Protein AF-A0A0N4UJL5-F1 (afdb_monomer_lite)

Sequence (275 aa):
MSSGQKCCPECGGLFISESSLRSHRRRVHDVVKKTLCCPADGCNEKSTKIANLVDHLKAHHMFIPQYVNDIFNSDGSFQVWKKEMESFSSVKFICGSGLHKTNSSNRTVRLYCRYSGKPRRKRNTQIQPIRMRESVKIGATCPAYINVHYNEDGTVAVTSQVNHFGHEFEPFYFLQPNPIIDKIVEIIETSSFNREITLQKNHMLQVEEANDKNASELCVECGQIFGKKLIAENENQGFEKNKCKKFNFQSHIREAFDYHMKEVQDGLENLANDG

Secondary structure (DSSP, 8-state):
-----EE-TTT--EESSHHHHHHHHHHHS------EE--STT---EESSHHHHHHHHHHHS-----EEEEEESSHHHHHHHHHHHHHHH---EEESS-------SSEEEEEEETT-SPPPPPP--------PPPP---SS--S-EEEEEE-TTS-EEEEEE----S-----GGGGS--HHHHHHHHHHHHSHHHHHHHHHHHHHHHHHHHHTTS--EE-TTT--EE-HHHHHHHTTS---TT------HHHHHHHHHHHHHHHHHHHHHHHHH--

Structure (mmCIF, N/CA/C/O backbone):
data_AF-A0A0N4UJL5-F1
#
_entry.id   AF-A0A0N4UJL5-F1
#
loop_
_atom_site.group_PDB
_atom_site.id
_atom_site.type_symbol
_atom_site.label_atom_id
_atom_site.label_alt_id
_atom_site.label_comp_id
_atom_site.label_asym_id
_atom_site.label_entity_id
_atom_site.label_seq_id
_atom_site.pdbx_PDB_ins_code
_atom_site.Cartn_x
_atom_site.Cartn_y
_atom_site.Cartn_z
_atom_site.occupancy
_atom_site.B_iso_or_equiv
_atom_site.auth_seq_id
_atom_site.auth_comp_id
_atom_site.auth_asym_id
_atom_site.auth_atom_id
_atom_site.pdbx_PDB_model_num
ATOM 1 N N . MET A 1 1 ? 27.052 -17.285 -30.889 1.00 39.53 1 MET A N 1
ATOM 2 C CA . MET A 1 1 ? 26.091 -16.275 -31.382 1.00 39.53 1 MET A CA 1
ATOM 3 C C . MET A 1 1 ? 25.772 -15.334 -30.236 1.00 39.53 1 MET A C 1
ATOM 5 O O . MET A 1 1 ? 25.318 -15.793 -29.198 1.00 39.53 1 MET A O 1
ATOM 9 N N . SER A 1 2 ? 26.137 -14.064 -30.380 1.00 50.88 2 SER A N 1
ATOM 10 C CA . SER A 1 2 ? 26.152 -13.040 -29.331 1.00 50.88 2 SER A CA 1
ATOM 11 C C . SER A 1 2 ? 24.728 -12.705 -28.877 1.00 50.88 2 SER A C 1
ATOM 13 O O . SER A 1 2 ? 23.991 -12.019 -29.580 1.00 50.88 2 SER A O 1
ATOM 15 N N . SER A 1 3 ? 24.321 -13.235 -27.725 1.00 62.62 3 SER A N 1
ATOM 16 C CA . SER A 1 3 ? 23.003 -13.015 -27.124 1.00 62.62 3 SER A CA 1
ATOM 17 C C . SER A 1 3 ? 22.718 -11.516 -26.985 1.00 62.62 3 SER A C 1
ATOM 19 O O . SER A 1 3 ? 23.474 -10.800 -26.331 1.00 62.62 3 SER A O 1
ATOM 21 N N . GLY A 1 4 ? 21.651 -11.052 -27.643 1.00 74.44 4 GLY A N 1
ATOM 22 C CA . GLY A 1 4 ? 21.338 -9.638 -27.864 1.00 74.44 4 GLY A CA 1
ATOM 23 C C . GLY A 1 4 ? 21.375 -8.777 -26.602 1.00 74.44 4 GLY A C 1
ATOM 24 O O . GLY A 1 4 ? 20.428 -8.775 -25.811 1.00 74.44 4 GLY A O 1
ATOM 25 N N . GLN A 1 5 ? 22.460 -8.014 -26.459 1.00 83.56 5 GLN A N 1
ATOM 26 C CA . GLN A 1 5 ? 22.613 -6.989 -25.433 1.00 83.56 5 GLN A CA 1
ATOM 27 C C . GLN A 1 5 ? 21.536 -5.906 -25.590 1.00 83.56 5 GLN A C 1
ATOM 29 O O . GLN A 1 5 ? 21.072 -5.601 -26.691 1.00 83.56 5 GLN A O 1
ATOM 34 N N . LYS A 1 6 ? 21.119 -5.325 -24.467 1.00 90.38 6 LYS A N 1
ATOM 35 C CA . LYS A 1 6 ? 20.164 -4.218 -24.394 1.00 90.38 6 LYS A CA 1
ATOM 36 C C . LYS A 1 6 ? 20.917 -2.935 -24.080 1.00 90.38 6 LYS A C 1
ATOM 38 O O . LYS A 1 6 ? 21.639 -2.880 -23.090 1.00 90.38 6 LYS A O 1
ATOM 43 N N . CYS A 1 7 ? 20.746 -1.928 -24.927 1.00 92.69 7 CYS A N 1
ATOM 44 C CA . CYS A 1 7 ? 21.405 -0.636 -24.796 1.00 92.69 7 CYS A CA 1
ATOM 45 C C . CYS A 1 7 ? 20.521 0.347 -24.019 1.00 92.69 7 CYS A C 1
ATOM 47 O O . CYS A 1 7 ? 19.305 0.396 -24.224 1.00 92.69 7 CYS A O 1
ATOM 49 N N . CYS A 1 8 ? 21.130 1.115 -23.122 1.00 94.44 8 CYS A N 1
ATOM 50 C CA . CYS A 1 8 ? 20.484 2.218 -22.435 1.00 94.44 8 CYS A CA 1
ATOM 51 C C . CYS A 1 8 ? 20.346 3.420 -23.376 1.00 94.44 8 CYS A C 1
ATOM 53 O O . CYS A 1 8 ? 21.370 3.924 -23.833 1.00 94.44 8 CYS A O 1
ATOM 55 N N . PRO A 1 9 ? 19.126 3.908 -23.665 1.00 93.44 9 PRO A N 1
ATOM 56 C CA . PRO A 1 9 ? 18.957 5.047 -24.561 1.00 93.44 9 PRO A CA 1
ATOM 57 C C . PRO A 1 9 ? 19.491 6.360 -23.968 1.00 93.44 9 PRO A C 1
ATOM 59 O O . PRO A 1 9 ? 19.773 7.279 -24.725 1.00 93.44 9 PRO A O 1
ATOM 62 N N . GLU A 1 10 ? 19.645 6.460 -22.643 1.00 93.31 10 GLU A N 1
ATOM 63 C CA . GLU A 1 10 ? 20.108 7.682 -21.977 1.00 93.31 10 GLU A CA 1
ATOM 64 C C . GLU A 1 10 ? 21.643 7.810 -21.899 1.00 93.31 10 GLU A C 1
ATOM 66 O O . GLU A 1 10 ? 22.160 8.922 -21.948 1.00 93.31 10 GLU A O 1
ATOM 71 N N . CYS A 1 11 ? 22.385 6.701 -21.778 1.00 94.75 11 CYS A N 1
ATOM 72 C CA . CYS A 1 11 ? 23.853 6.736 -21.640 1.00 94.75 11 CYS A CA 1
ATOM 73 C C . CYS A 1 11 ? 24.628 5.768 -22.541 1.00 94.75 11 CYS A C 1
ATOM 75 O O . CYS A 1 11 ? 25.853 5.720 -22.474 1.00 94.75 11 CYS A O 1
ATOM 77 N N . GLY A 1 12 ? 23.949 4.946 -23.341 1.00 93.25 12 GLY A N 1
ATOM 78 C CA . GLY A 1 12 ? 24.593 3.944 -24.194 1.00 93.25 12 GLY A CA 1
ATOM 79 C C . GLY A 1 12 ? 25.093 2.689 -23.465 1.00 93.25 12 GLY A C 1
ATOM 80 O O . GLY A 1 12 ? 25.6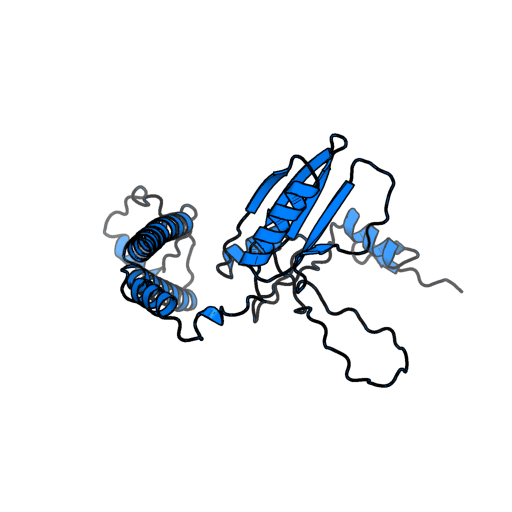44 1.794 -24.103 1.00 93.25 12 GLY A O 1
ATOM 81 N N . GLY A 1 13 ? 24.903 2.579 -22.144 1.00 92.50 13 GLY A N 1
ATOM 82 C CA . GLY A 1 13 ? 25.335 1.414 -21.366 1.00 92.50 13 GLY A CA 1
ATOM 83 C C . GLY A 1 13 ? 24.724 0.098 -21.866 1.00 92.50 13 GLY A C 1
ATOM 84 O O . GLY A 1 13 ? 23.534 0.037 -22.179 1.00 92.50 13 GLY A O 1
ATOM 85 N N . LEU A 1 14 ? 25.526 -0.969 -21.918 1.00 94.88 14 LEU A N 1
ATOM 86 C CA . LEU A 1 14 ? 25.115 -2.280 -22.429 1.00 94.88 14 LEU A CA 1
ATOM 87 C C . LEU A 1 14 ? 24.793 -3.252 -21.291 1.00 94.88 14 LEU A C 1
ATOM 89 O O . LEU A 1 14 ? 25.561 -3.418 -20.346 1.00 94.88 14 LEU A O 1
ATOM 93 N N . PHE A 1 15 ? 23.659 -3.938 -21.410 1.00 95.00 15 PHE A N 1
ATOM 94 C CA . PHE A 1 15 ? 23.147 -4.855 -20.398 1.00 95.00 15 PHE A CA 1
ATOM 95 C C . PHE A 1 15 ? 22.802 -6.213 -21.000 1.00 95.00 15 PHE A C 1
ATOM 97 O O . PHE A 1 15 ? 22.300 -6.314 -22.116 1.00 95.00 15 PHE A O 1
ATOM 104 N N . ILE A 1 16 ? 23.014 -7.271 -20.218 1.00 92.31 16 ILE A N 1
ATOM 105 C CA . ILE A 1 16 ? 22.752 -8.658 -20.637 1.00 92.31 16 ILE A CA 1
ATOM 106 C C . ILE A 1 16 ? 21.242 -8.953 -20.690 1.00 92.31 16 ILE A C 1
ATOM 108 O O . ILE A 1 16 ? 20.798 -9.819 -21.437 1.00 92.31 16 ILE A O 1
ATOM 112 N N . SER A 1 17 ? 20.429 -8.233 -19.908 1.00 93.31 17 SER A N 1
ATOM 113 C CA . SER A 1 17 ? 18.983 -8.452 -19.841 1.00 93.31 17 SER A CA 1
ATOM 114 C C . SER A 1 17 ? 18.191 -7.149 -19.751 1.00 93.31 17 SER A C 1
ATOM 116 O O . SER A 1 17 ? 18.667 -6.139 -19.230 1.00 93.31 17 SER A O 1
ATOM 118 N N . GLU A 1 18 ? 16.930 -7.202 -20.183 1.00 92.50 18 GLU A N 1
ATOM 119 C CA . GLU A 1 18 ? 15.966 -6.104 -20.041 1.00 92.50 18 GLU A CA 1
ATOM 120 C C . GLU A 1 18 ? 15.725 -5.731 -18.567 1.00 92.50 18 GLU A C 1
ATOM 122 O O . GLU A 1 18 ? 15.516 -4.567 -18.229 1.00 92.50 18 GLU A O 1
ATOM 127 N N . SER A 1 19 ? 15.772 -6.715 -17.663 1.00 92.56 19 SER A N 1
ATOM 128 C CA . SER A 1 19 ? 15.640 -6.495 -16.219 1.00 92.56 19 SER A CA 1
ATOM 129 C C . SER A 1 19 ? 16.815 -5.687 -15.668 1.00 92.56 19 SER A C 1
ATOM 131 O O . SER A 1 19 ? 16.605 -4.751 -14.895 1.00 92.56 19 SER A O 1
ATOM 133 N N . SER A 1 20 ? 18.037 -6.010 -16.107 1.00 93.88 20 SER A N 1
ATOM 134 C CA . SER A 1 20 ? 19.259 -5.286 -15.745 1.00 93.88 20 SER A CA 1
ATOM 135 C C . SER A 1 20 ? 19.227 -3.855 -16.283 1.00 93.88 20 SER A C 1
ATOM 137 O O . SER A 1 20 ? 19.435 -2.921 -15.510 1.00 93.88 20 SER A O 1
ATOM 139 N N . LEU A 1 21 ? 18.857 -3.671 -17.557 1.00 94.69 21 LEU A N 1
ATOM 140 C CA . LEU A 1 21 ? 18.685 -2.345 -18.156 1.00 94.69 21 LEU A CA 1
ATOM 141 C C . LEU A 1 21 ? 17.637 -1.516 -17.399 1.00 94.69 21 LEU A C 1
ATOM 143 O O . LEU A 1 21 ? 17.879 -0.368 -17.038 1.00 94.69 21 LEU A O 1
ATOM 147 N N . ARG A 1 22 ? 16.472 -2.098 -17.096 1.00 92.00 22 ARG A N 1
ATOM 148 C CA . ARG A 1 22 ? 15.409 -1.414 -16.345 1.00 92.00 22 ARG A CA 1
ATOM 149 C C . ARG A 1 22 ? 15.865 -0.996 -14.951 1.00 92.00 22 ARG A C 1
ATOM 151 O O . ARG A 1 22 ? 15.505 0.087 -14.497 1.00 92.00 22 ARG A O 1
ATOM 158 N N . SER A 1 23 ? 16.619 -1.851 -14.262 1.00 92.69 23 SER A N 1
ATOM 159 C CA . SER A 1 23 ? 17.181 -1.516 -12.953 1.00 92.69 23 SER A CA 1
ATOM 160 C C . SER A 1 23 ? 18.208 -0.391 -13.059 1.00 92.69 23 SER A C 1
ATOM 162 O O . SER A 1 23 ? 18.202 0.506 -12.222 1.00 92.69 23 SER A O 1
ATOM 164 N N . HIS A 1 24 ? 19.060 -0.415 -14.085 1.00 93.81 24 HIS A N 1
ATOM 165 C CA . HIS A 1 24 ? 20.021 0.649 -14.354 1.00 93.81 24 HIS A CA 1
ATOM 166 C C . HIS A 1 24 ? 19.319 1.987 -14.602 1.00 93.81 24 HIS A C 1
ATOM 168 O O . HIS A 1 24 ? 19.593 2.949 -13.892 1.00 93.81 24 HIS A O 1
ATOM 174 N N . ARG A 1 25 ? 18.345 2.031 -15.517 1.00 94.88 25 ARG A N 1
ATOM 175 C CA . ARG A 1 25 ? 17.607 3.260 -15.849 1.00 94.88 25 ARG A CA 1
ATOM 176 C C . ARG A 1 25 ? 16.906 3.871 -14.639 1.00 94.88 25 ARG A C 1
ATOM 178 O O . ARG A 1 25 ? 16.921 5.082 -14.469 1.00 94.88 25 ARG A O 1
ATOM 185 N N . ARG A 1 26 ? 16.357 3.035 -13.753 1.00 90.69 26 ARG A N 1
ATOM 186 C CA . ARG A 1 26 ? 15.762 3.495 -12.488 1.00 90.69 26 ARG A CA 1
ATOM 187 C C . ARG A 1 26 ? 16.774 4.104 -11.521 1.00 90.69 26 ARG A C 1
ATOM 189 O O . ARG A 1 26 ? 16.409 5.007 -10.792 1.00 90.69 26 ARG A O 1
ATOM 196 N N . ARG A 1 27 ? 17.996 3.570 -11.451 1.00 93.06 27 ARG A N 1
ATOM 197 C CA . ARG A 1 27 ? 19.001 3.984 -10.454 1.00 93.06 27 ARG A CA 1
ATOM 198 C C . ARG A 1 27 ? 19.887 5.130 -10.930 1.00 93.06 27 ARG A C 1
ATOM 200 O O . ARG A 1 27 ? 20.282 5.949 -10.117 1.00 93.06 27 ARG A O 1
ATOM 207 N N . VAL A 1 28 ? 20.228 5.144 -12.217 1.00 94.06 28 VAL A N 1
ATOM 208 C CA . VAL A 1 28 ? 21.198 6.083 -12.802 1.00 94.06 28 VAL A CA 1
ATOM 209 C C . VAL A 1 28 ? 20.506 7.257 -13.489 1.00 94.06 28 VAL A C 1
ATOM 211 O O . VAL A 1 28 ? 21.029 8.362 -13.473 1.00 94.06 28 VAL A O 1
ATOM 214 N N . HIS A 1 29 ? 19.320 7.035 -14.060 1.00 92.50 29 HIS A N 1
ATOM 215 C CA . HIS A 1 29 ? 18.583 8.054 -14.818 1.00 92.50 29 HIS A CA 1
ATOM 216 C C . HIS A 1 29 ? 17.249 8.442 -14.169 1.00 92.50 29 HIS A C 1
ATOM 218 O O . HIS A 1 29 ? 16.465 9.157 -14.781 1.00 92.50 29 HIS A O 1
ATOM 224 N N . ASP A 1 30 ? 16.958 7.917 -12.973 1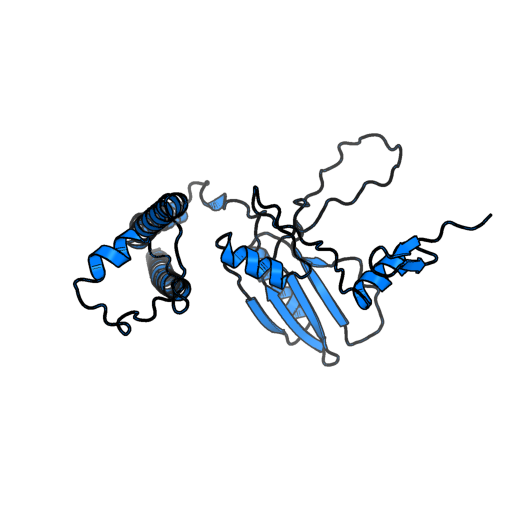.00 86.94 30 ASP A N 1
ATOM 225 C CA . ASP A 1 30 ? 15.684 8.086 -12.256 1.00 86.94 30 ASP A CA 1
ATOM 226 C C . ASP A 1 30 ? 14.431 7.797 -13.117 1.00 86.94 30 ASP A C 1
ATOM 228 O O . ASP A 1 30 ? 13.328 8.299 -12.895 1.00 86.94 30 ASP A O 1
ATOM 232 N N . VAL A 1 31 ? 14.570 6.936 -14.136 1.00 86.38 31 VAL A N 1
ATOM 233 C CA . VAL A 1 31 ? 13.455 6.599 -15.027 1.00 86.38 31 VAL A CA 1
ATOM 234 C C . VAL A 1 31 ? 12.566 5.562 -14.353 1.00 86.38 31 VAL A C 1
ATOM 236 O O . VAL A 1 31 ? 12.753 4.342 -14.468 1.00 86.38 31 VAL A O 1
ATOM 239 N N . VAL A 1 32 ? 11.550 6.048 -13.646 1.00 82.44 32 VAL A N 1
ATOM 240 C CA . VAL A 1 32 ? 10.564 5.214 -12.957 1.00 82.44 32 VAL A CA 1
ATOM 241 C C . VAL A 1 32 ? 9.294 5.078 -13.794 1.00 82.44 32 VAL A C 1
ATOM 243 O O . VAL A 1 32 ? 8.597 6.038 -14.110 1.00 82.44 32 VAL A O 1
ATOM 246 N N . LYS A 1 33 ? 8.933 3.833 -14.121 1.00 82.50 33 LYS A N 1
ATOM 247 C CA . LYS A 1 33 ? 7.665 3.537 -14.796 1.00 82.50 33 LYS A CA 1
ATOM 248 C C . LYS A 1 33 ? 6.491 3.890 -13.876 1.00 82.50 33 LYS A C 1
ATOM 250 O O . LYS A 1 33 ? 6.305 3.231 -12.856 1.00 82.50 33 LYS A O 1
ATOM 255 N N . LYS A 1 34 ? 5.663 4.852 -14.285 1.00 87.00 34 LYS A N 1
ATOM 256 C CA . LYS A 1 34 ? 4.352 5.129 -13.682 1.00 87.00 34 LYS A CA 1
ATOM 257 C C . LYS A 1 34 ? 3.419 3.933 -13.925 1.00 87.00 34 LYS A C 1
ATOM 259 O O . LYS A 1 34 ? 3.060 3.642 -15.068 1.00 87.00 34 LYS A O 1
ATOM 264 N N . THR A 1 35 ? 3.097 3.173 -12.879 1.00 87.31 35 THR A N 1
ATOM 265 C CA . THR A 1 35 ? 2.285 1.941 -12.988 1.00 87.31 35 THR A CA 1
ATOM 266 C C . THR A 1 35 ? 0.876 2.082 -12.441 1.00 87.31 35 THR A C 1
ATOM 268 O O . THR A 1 35 ? 0.028 1.255 -12.772 1.00 87.31 35 THR A O 1
ATOM 271 N N . LEU A 1 36 ? 0.637 3.085 -11.601 1.00 93.12 36 LEU A N 1
ATOM 272 C CA . LEU A 1 36 ? -0.657 3.319 -10.977 1.00 93.12 36 LEU A CA 1
ATOM 273 C C . LEU A 1 36 ? -1.465 4.210 -11.913 1.00 93.12 36 LEU A C 1
ATOM 275 O O . LEU A 1 36 ? -0.956 5.246 -12.325 1.00 93.12 36 LEU A O 1
ATOM 279 N N . CYS A 1 37 ? -2.655 3.771 -12.306 1.00 94.00 37 CYS A N 1
ATOM 280 C CA . CYS A 1 37 ? -3.502 4.494 -13.259 1.00 94.00 37 CYS A CA 1
ATOM 281 C C . CYS A 1 37 ? -4.674 5.112 -12.499 1.00 94.00 37 CYS A C 1
ATOM 283 O O . CYS A 1 37 ? -5.255 4.416 -11.659 1.00 94.00 37 CYS A O 1
ATOM 285 N N . CYS A 1 38 ? -5.006 6.368 -12.803 1.00 94.62 38 CYS A N 1
ATOM 286 C CA . CYS A 1 38 ? -6.211 7.002 -12.282 1.00 94.62 38 CYS A CA 1
ATOM 287 C C . CYS A 1 38 ? -7.450 6.174 -12.666 1.00 94.62 38 CYS A C 1
ATOM 289 O O . CYS A 1 38 ? -7.518 5.694 -13.799 1.00 94.62 38 CYS A O 1
ATOM 291 N N . PRO A 1 39 ? -8.380 5.919 -11.730 1.00 92.69 39 PRO A N 1
ATOM 292 C CA . PRO A 1 39 ? -9.603 5.190 -12.024 1.00 92.69 39 PRO A CA 1
ATOM 293 C C . PRO A 1 39 ? -10.779 6.118 -12.387 1.00 92.69 39 PRO A C 1
ATOM 295 O O . PRO A 1 39 ? -11.870 5.604 -12.599 1.00 92.69 39 PRO A O 1
ATOM 298 N N . ALA A 1 40 ? -10.584 7.445 -12.445 1.00 89.31 40 ALA A N 1
ATOM 299 C CA . ALA A 1 40 ? -11.595 8.368 -12.965 1.00 89.31 40 ALA A CA 1
ATOM 300 C C . ALA A 1 40 ? -11.813 8.140 -14.464 1.00 89.31 40 ALA A C 1
ATOM 302 O O . ALA A 1 40 ? -10.847 7.958 -15.214 1.00 89.31 40 ALA A O 1
ATOM 303 N N . ASP A 1 41 ? -13.070 8.194 -14.897 1.00 85.69 41 ASP A N 1
ATOM 304 C CA . ASP A 1 41 ? -13.407 8.078 -16.310 1.00 85.69 41 ASP A CA 1
ATOM 305 C C . ASP A 1 41 ? -12.786 9.226 -17.124 1.00 85.69 41 ASP A C 1
ATOM 307 O O . ASP A 1 41 ? -12.664 10.356 -16.651 1.00 85.69 41 ASP A O 1
ATOM 311 N N . GLY A 1 42 ? -12.294 8.913 -18.322 1.00 88.56 42 GLY A N 1
ATOM 312 C CA . GLY A 1 42 ? -11.561 9.856 -19.177 1.00 88.56 42 GLY A CA 1
ATOM 313 C C . GLY A 1 42 ? -10.163 10.277 -18.686 1.00 88.56 42 GLY A C 1
ATOM 314 O O . GLY A 1 42 ? -9.410 10.883 -19.452 1.00 88.56 42 GLY A O 1
ATOM 315 N N . CYS A 1 43 ? -9.753 9.932 -17.460 1.00 89.88 43 CYS A N 1
ATOM 316 C CA . CYS A 1 43 ? -8.457 10.345 -16.925 1.00 89.88 43 CYS A CA 1
ATOM 317 C C . CYS A 1 43 ? -7.328 9.377 -17.311 1.00 89.88 43 CYS A C 1
ATOM 319 O O . CYS A 1 43 ? -7.304 8.206 -16.931 1.00 89.88 43 CYS A O 1
ATOM 321 N N . ASN A 1 44 ? -6.325 9.890 -18.026 1.00 92.00 44 ASN A N 1
ATOM 322 C CA . ASN A 1 44 ? -5.167 9.109 -18.474 1.00 92.00 44 ASN A CA 1
ATOM 323 C C . ASN A 1 44 ? -3.936 9.245 -17.565 1.00 92.00 44 ASN A C 1
ATOM 325 O O . ASN A 1 44 ? -2.864 8.716 -17.895 1.00 92.00 44 ASN A O 1
ATOM 329 N N . GLU A 1 45 ? -4.081 9.927 -16.426 1.00 93.06 45 GLU A N 1
ATOM 330 C CA . GLU A 1 45 ? -2.971 10.190 -15.522 1.00 93.06 45 GLU A CA 1
ATOM 331 C C . GLU A 1 45 ? -2.432 8.932 -14.851 1.00 93.06 45 GLU A C 1
ATOM 333 O O . GLU A 1 45 ? -3.144 7.978 -14.502 1.00 93.06 45 GLU A O 1
ATOM 338 N N . LYS A 1 46 ? -1.106 8.931 -14.687 1.00 94.06 46 LYS A N 1
ATOM 339 C CA . LYS A 1 46 ? -0.379 7.812 -14.093 1.00 94.06 46 LYS A CA 1
ATOM 340 C C . LYS A 1 46 ? 0.630 8.297 -13.073 1.00 94.06 46 LYS A C 1
ATOM 342 O O . LYS A 1 46 ? 1.384 9.244 -13.307 1.00 94.06 46 LYS A O 1
ATOM 347 N N . SER A 1 47 ? 0.747 7.526 -12.001 1.00 93.25 47 SER A N 1
ATOM 348 C CA . SER A 1 47 ? 1.632 7.828 -10.881 1.00 93.25 47 SER A CA 1
ATOM 349 C C . SER A 1 47 ? 2.592 6.678 -10.588 1.00 93.25 47 SER A C 1
ATOM 351 O O . SER A 1 47 ? 2.349 5.503 -10.894 1.00 93.25 47 SER A O 1
ATOM 353 N N . THR A 1 48 ? 3.739 7.029 -10.012 1.00 91.56 48 THR A N 1
ATOM 354 C CA . THR A 1 48 ? 4.760 6.074 -9.556 1.00 91.56 48 THR A CA 1
ATOM 355 C C . THR A 1 48 ? 4.442 5.535 -8.162 1.00 91.56 48 THR A C 1
ATOM 357 O O . THR A 1 48 ? 4.681 4.360 -7.891 1.00 91.56 48 THR A O 1
ATOM 360 N N . LYS A 1 49 ? 3.875 6.377 -7.292 1.00 92.19 49 LYS A N 1
ATOM 361 C CA . LYS A 1 49 ? 3.528 6.080 -5.896 1.00 92.19 49 LYS A CA 1
ATOM 362 C C . LYS A 1 49 ? 2.046 6.348 -5.641 1.00 92.19 49 LYS A C 1
ATOM 364 O O . LYS A 1 49 ? 1.447 7.188 -6.309 1.00 92.19 49 LYS A O 1
ATOM 369 N N . ILE A 1 50 ? 1.475 5.641 -4.660 1.00 93.69 50 ILE A N 1
ATOM 370 C CA . ILE A 1 50 ? 0.061 5.805 -4.282 1.00 93.69 50 ILE A CA 1
ATOM 371 C C . ILE A 1 50 ? -0.214 7.218 -3.754 1.00 93.69 50 ILE A C 1
ATOM 373 O O . ILE A 1 50 ? -1.258 7.767 -4.060 1.00 93.69 50 ILE A O 1
ATOM 377 N N . ALA A 1 51 ? 0.744 7.822 -3.037 1.00 94.25 51 ALA A N 1
ATOM 378 C CA . ALA A 1 51 ? 0.627 9.180 -2.506 1.00 94.25 51 ALA A CA 1
ATOM 379 C C . ALA A 1 51 ? 0.384 10.189 -3.636 1.00 94.25 51 ALA A C 1
ATOM 381 O O . ALA A 1 51 ? -0.636 10.861 -3.643 1.00 94.25 51 ALA A O 1
ATOM 382 N N . ASN A 1 52 ? 1.223 10.156 -4.676 1.00 95.38 52 ASN A N 1
ATOM 383 C CA . ASN A 1 52 ? 1.064 11.009 -5.853 1.00 95.38 52 ASN A CA 1
ATOM 384 C C . ASN A 1 52 ? -0.263 10.764 -6.594 1.00 95.38 52 ASN A C 1
ATOM 386 O O . ASN A 1 52 ? -0.786 11.674 -7.223 1.00 95.38 52 ASN A O 1
ATOM 390 N N . LEU A 1 53 ? -0.789 9.530 -6.584 1.00 96.12 53 LEU A N 1
ATOM 391 C CA . LEU A 1 53 ? -2.119 9.260 -7.140 1.00 96.12 53 LEU A CA 1
ATOM 392 C C . LEU A 1 53 ? -3.208 9.912 -6.281 1.00 96.12 53 LE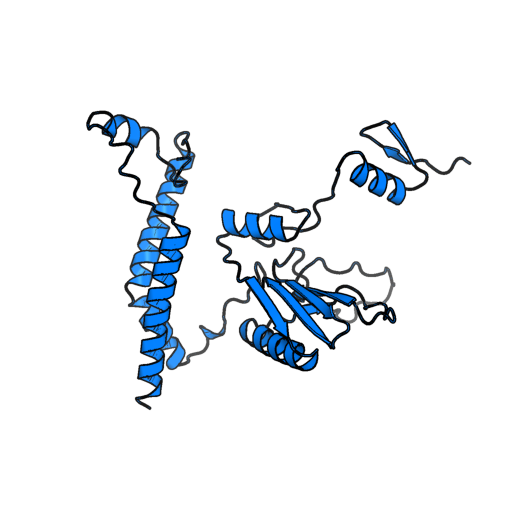U A C 1
ATOM 394 O O . LEU A 1 53 ? -4.095 10.554 -6.822 1.00 96.12 53 LEU A O 1
ATOM 398 N N . VAL A 1 54 ? -3.129 9.771 -4.959 1.00 94.94 54 VAL A N 1
ATOM 399 C CA . VAL A 1 54 ? -4.074 10.379 -4.017 1.00 94.94 54 VAL A CA 1
ATOM 400 C C . VAL A 1 54 ? -4.053 11.908 -4.112 1.00 94.94 54 VAL A C 1
ATOM 402 O O . VAL A 1 54 ? -5.114 12.519 -4.096 1.00 94.94 54 VAL A O 1
ATOM 405 N N . ASP A 1 55 ? -2.887 12.531 -4.278 1.00 94.56 55 ASP A N 1
ATOM 406 C CA . ASP A 1 55 ? -2.783 13.984 -4.465 1.00 94.56 55 ASP A CA 1
ATOM 407 C C . ASP A 1 55 ? -3.397 14.443 -5.796 1.00 94.56 55 ASP A C 1
ATOM 409 O O . ASP A 1 55 ? -4.138 15.422 -5.824 1.00 94.56 55 ASP A O 1
ATOM 413 N N . HIS A 1 56 ? -3.179 13.693 -6.882 1.00 93.94 56 HIS A N 1
ATOM 414 C CA . HIS A 1 56 ? -3.860 13.935 -8.157 1.00 93.94 56 HIS A CA 1
ATOM 415 C C . HIS A 1 56 ? -5.388 13.820 -8.021 1.00 93.94 56 HIS A C 1
ATOM 417 O O . HIS A 1 56 ? -6.117 14.687 -8.497 1.00 93.94 56 HIS A O 1
ATOM 423 N N . LEU A 1 57 ? -5.876 12.782 -7.336 1.00 88.31 57 LEU A N 1
ATOM 424 C CA . LEU A 1 57 ? -7.306 12.578 -7.106 1.00 88.31 57 LEU A CA 1
ATOM 425 C C . LEU A 1 57 ? -7.927 13.718 -6.281 1.00 88.31 57 LEU A C 1
ATOM 427 O O . LEU A 1 57 ? -9.027 14.165 -6.598 1.00 88.31 57 LEU A O 1
ATOM 431 N N . LYS A 1 58 ? -7.219 14.221 -5.260 1.00 86.88 58 LYS A N 1
ATOM 432 C CA . LYS A 1 58 ? -7.649 15.399 -4.488 1.00 86.88 58 LYS A CA 1
ATOM 433 C C . LYS A 1 58 ? -7.779 16.639 -5.368 1.00 86.88 58 LYS A C 1
ATOM 435 O O . LYS A 1 58 ? -8.755 17.367 -5.247 1.00 86.88 58 LYS A O 1
ATOM 440 N N . ALA A 1 59 ? -6.786 16.877 -6.225 1.00 83.50 59 ALA A N 1
ATOM 441 C CA . ALA A 1 59 ? -6.703 18.090 -7.032 1.00 83.50 59 ALA A CA 1
ATOM 442 C C . ALA A 1 59 ? -7.685 18.109 -8.214 1.00 83.50 59 ALA A C 1
ATOM 444 O O . ALA A 1 59 ? -8.180 19.174 -8.562 1.00 83.50 59 ALA A O 1
ATOM 445 N N . HIS A 1 60 ? -7.963 16.954 -8.830 1.00 82.31 60 HIS A N 1
ATOM 446 C CA . HIS A 1 60 ? -8.696 16.892 -10.104 1.00 82.31 60 HIS A CA 1
ATOM 447 C C . HIS A 1 60 ? -10.000 16.095 -10.067 1.00 82.31 60 HIS A C 1
ATOM 449 O O . HIS A 1 60 ? -10.794 16.189 -10.997 1.00 82.31 60 HIS A O 1
ATOM 455 N N . HIS A 1 61 ? -10.229 15.288 -9.030 1.00 83.19 61 HIS A N 1
ATOM 456 C CA . HIS A 1 61 ? -11.357 14.353 -8.986 1.00 83.19 61 HIS A CA 1
ATOM 457 C C . HIS A 1 61 ? -12.160 14.446 -7.686 1.00 83.19 61 HIS A C 1
ATOM 459 O O . HIS A 1 61 ? -12.877 13.509 -7.346 1.00 83.19 61 HIS A O 1
ATOM 465 N N . MET A 1 62 ? -12.024 15.566 -6.959 1.00 82.12 62 MET A N 1
ATOM 466 C CA . MET A 1 62 ? -12.738 15.856 -5.704 1.00 82.12 62 MET A CA 1
ATOM 467 C C . MET A 1 62 ? -12.650 14.717 -4.676 1.00 82.12 62 MET A C 1
ATOM 469 O O . MET A 1 62 ? -13.535 14.527 -3.847 1.00 82.12 62 MET A O 1
ATOM 473 N N . PHE A 1 63 ? -11.576 13.930 -4.731 1.00 82.81 63 PHE A N 1
ATOM 474 C CA . PHE A 1 63 ? -11.416 12.789 -3.851 1.00 82.81 63 PHE A CA 1
ATOM 475 C C . PHE A 1 63 ? -11.021 13.252 -2.454 1.00 82.81 63 PHE A C 1
ATOM 477 O O . PHE A 1 63 ? -9.996 13.914 -2.274 1.00 82.81 63 PHE A O 1
ATOM 484 N N . ILE A 1 64 ? -11.794 12.840 -1.453 1.00 83.38 64 ILE A N 1
ATOM 485 C CA . ILE A 1 64 ? -11.520 13.144 -0.051 1.00 83.38 64 ILE A CA 1
ATOM 486 C C . ILE A 1 64 ? -10.833 11.925 0.574 1.00 83.38 64 ILE A C 1
ATOM 488 O O . ILE A 1 64 ? -11.483 10.903 0.807 1.00 83.38 64 ILE A O 1
ATOM 492 N N . PRO A 1 65 ? -9.519 11.975 0.856 1.00 86.19 65 PRO A N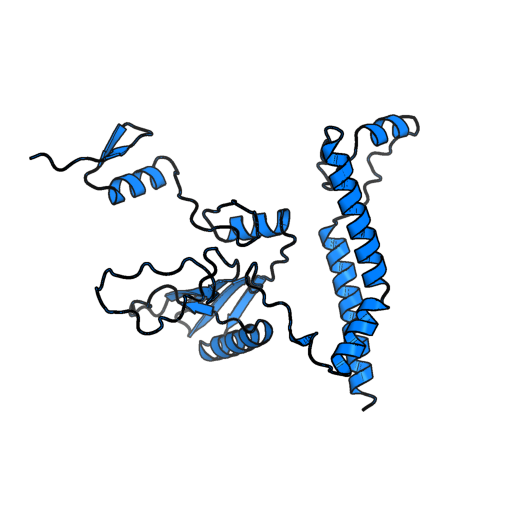 1
ATOM 493 C CA . PRO A 1 65 ? -8.851 10.878 1.536 1.00 86.19 65 PRO A CA 1
ATOM 494 C C . PRO A 1 65 ? -9.266 10.832 3.011 1.00 86.19 65 PRO A C 1
ATOM 496 O O . PRO A 1 65 ? -9.224 11.837 3.716 1.00 86.19 65 PRO A O 1
ATOM 499 N N . GLN A 1 66 ? -9.542 9.634 3.511 1.00 88.62 66 GLN A N 1
ATOM 500 C CA . GLN A 1 66 ? -9.570 9.359 4.944 1.00 88.62 66 GLN A CA 1
ATOM 501 C C . GLN A 1 66 ? -8.323 8.558 5.317 1.00 88.62 66 GLN A C 1
ATOM 503 O O . GLN A 1 66 ? -8.168 7.413 4.884 1.00 88.62 66 GLN A O 1
ATOM 508 N N . TYR A 1 67 ? -7.410 9.184 6.061 1.00 93.81 67 TYR A N 1
ATOM 509 C CA . TYR A 1 67 ? -6.207 8.531 6.572 1.00 93.81 67 TYR A CA 1
ATOM 510 C C . TYR A 1 67 ? -6.460 7.970 7.969 1.00 93.81 67 TYR A C 1
ATOM 512 O O . TYR A 1 67 ? -7.134 8.606 8.774 1.00 93.81 67 TYR A O 1
ATOM 520 N N . VAL A 1 68 ? -5.881 6.807 8.254 1.00 93.81 68 VAL A N 1
ATOM 521 C CA . VAL A 1 68 ? -5.895 6.184 9.583 1.00 93.81 68 VAL A CA 1
ATOM 522 C C . VAL A 1 68 ? -4.466 5.799 9.945 1.00 93.81 68 VAL A C 1
ATOM 524 O O . VAL A 1 68 ? -3.742 5.248 9.106 1.00 93.81 68 VAL A O 1
ATOM 527 N N . ASN A 1 69 ? -4.059 6.130 11.169 1.00 96.44 69 ASN A N 1
ATOM 528 C CA . ASN A 1 69 ? -2.752 5.803 11.722 1.00 96.44 69 ASN A CA 1
ATOM 529 C C . ASN A 1 69 ? -2.921 5.339 13.171 1.00 96.44 69 ASN A C 1
ATOM 531 O O . ASN A 1 69 ? -2.966 6.171 14.071 1.00 96.44 69 ASN A O 1
ATOM 535 N N . ASP A 1 70 ? -3.008 4.025 13.358 1.00 96.12 70 ASP A N 1
ATOM 536 C CA . ASP A 1 70 ? -3.356 3.401 14.634 1.00 96.12 70 ASP A CA 1
ATOM 537 C C . ASP A 1 70 ? -2.353 2.309 15.010 1.00 96.12 70 ASP A C 1
ATOM 539 O O . ASP A 1 70 ? -1.678 1.724 14.157 1.00 96.12 70 ASP A O 1
ATOM 543 N N . ILE A 1 71 ? -2.275 2.007 16.305 1.00 97.12 71 ILE A N 1
ATOM 544 C CA . ILE A 1 71 ? -1.485 0.897 16.839 1.00 97.12 71 ILE A CA 1
ATOM 545 C C . ILE A 1 71 ? -2.423 -0.029 17.607 1.00 97.12 71 ILE A C 1
ATOM 547 O O . ILE A 1 71 ? -3.031 0.355 18.603 1.00 97.12 71 ILE A O 1
ATOM 551 N N . PHE A 1 72 ? -2.516 -1.269 17.145 1.00 96.56 72 PHE A N 1
ATOM 552 C CA . PHE A 1 72 ? -3.305 -2.322 17.764 1.00 96.56 72 PHE A CA 1
ATOM 553 C C . PHE A 1 72 ? -2.436 -3.144 18.714 1.00 96.56 72 PHE A C 1
ATOM 555 O O . PHE A 1 72 ? -1.270 -3.420 18.436 1.00 96.56 72 PHE A O 1
ATOM 562 N N . ASN A 1 73 ? -3.015 -3.587 19.828 1.00 95.62 73 ASN A N 1
ATOM 563 C CA . ASN A 1 73 ? -2.312 -4.402 20.825 1.00 95.62 73 ASN A CA 1
ATOM 564 C C . ASN A 1 73 ? -2.045 -5.853 20.376 1.00 95.62 73 ASN A C 1
ATOM 566 O O . ASN A 1 73 ? -1.322 -6.574 21.053 1.00 95.62 73 ASN A O 1
ATOM 570 N N . SER A 1 74 ? -2.666 -6.304 19.283 1.00 94.25 74 SER A N 1
ATOM 571 C CA . SER A 1 74 ? -2.537 -7.663 18.757 1.00 94.25 74 SER A CA 1
ATOM 572 C C . SER A 1 74 ? -3.030 -7.745 17.308 1.00 94.25 74 SER A C 1
ATOM 574 O O . SER A 1 74 ? -3.762 -6.875 16.834 1.00 94.25 74 SER A O 1
ATOM 576 N N . ASP A 1 75 ? -2.698 -8.831 16.599 1.00 93.00 75 ASP A N 1
ATOM 577 C CA . ASP A 1 75 ? -3.311 -9.119 15.290 1.00 93.00 75 ASP A CA 1
ATOM 578 C C . ASP A 1 75 ? -4.832 -9.294 15.410 1.00 93.00 75 ASP A C 1
ATOM 580 O O . ASP A 1 75 ? -5.562 -8.860 14.528 1.00 93.00 75 ASP A O 1
ATOM 584 N N . GLY A 1 76 ? -5.329 -9.849 16.522 1.00 95.12 76 GLY A N 1
ATOM 585 C CA . GLY A 1 76 ? -6.762 -10.041 16.752 1.00 95.12 76 GLY A CA 1
ATOM 586 C C . GLY A 1 76 ? -7.551 -8.729 16.741 1.00 95.12 76 GLY A C 1
ATOM 587 O O . GLY A 1 76 ? -8.553 -8.630 16.033 1.00 95.12 76 GLY A O 1
ATOM 588 N N . SER A 1 77 ? -7.076 -7.706 17.459 1.00 96.50 77 SER A N 1
ATOM 589 C CA . SER A 1 77 ? -7.723 -6.385 17.469 1.00 96.50 77 SER A CA 1
ATOM 590 C C . SER A 1 77 ? -7.623 -5.682 16.113 1.00 96.50 77 SER A C 1
ATOM 592 O O . SER A 1 77 ? -8.610 -5.107 15.655 1.00 96.50 77 SER A O 1
ATOM 594 N N . PHE A 1 78 ? -6.498 -5.827 15.407 1.00 96.19 78 PHE A N 1
ATOM 595 C CA . PHE A 1 78 ? -6.373 -5.375 14.019 1.00 96.19 78 PHE A CA 1
ATOM 596 C C . PHE A 1 78 ? -7.393 -6.050 13.080 1.00 96.19 78 PHE A C 1
ATOM 598 O O . PHE A 1 78 ? -8.010 -5.373 12.255 1.00 96.19 78 PHE A O 1
ATOM 605 N N . GLN A 1 79 ? -7.610 -7.369 13.189 1.00 95.56 79 GLN A N 1
ATOM 606 C CA . GLN A 1 79 ? -8.589 -8.074 12.348 1.00 95.56 79 GLN A CA 1
ATOM 607 C C . GLN A 1 79 ? -10.028 -7.602 12.610 1.00 95.56 79 GLN A C 1
ATOM 609 O O . GLN A 1 79 ? -10.813 -7.526 11.661 1.00 95.56 79 GLN A O 1
ATOM 614 N N . VAL A 1 80 ? -10.376 -7.281 13.863 1.00 96.31 80 VAL A N 1
ATOM 615 C CA . VAL A 1 80 ? -11.693 -6.724 14.227 1.00 96.31 80 VAL A CA 1
ATOM 616 C C . VAL A 1 80 ? -11.891 -5.359 13.571 1.00 96.31 80 VAL A C 1
ATOM 618 O O . VAL A 1 80 ? -12.820 -5.215 12.777 1.00 96.31 80 VAL A O 1
ATOM 621 N N . TRP A 1 81 ? -10.961 -4.421 13.782 1.00 96.31 81 TRP A N 1
ATOM 622 C CA . TRP A 1 81 ? -10.992 -3.097 13.147 1.00 96.31 81 TRP A CA 1
ATOM 623 C C . TRP A 1 81 ? -11.092 -3.191 11.624 1.00 96.31 81 TRP A C 1
ATOM 625 O O . TRP A 1 81 ? -11.918 -2.536 10.990 1.00 96.31 81 TRP A O 1
ATOM 635 N N . LYS A 1 82 ? -10.283 -4.063 11.012 1.00 94.94 82 LYS A N 1
ATOM 636 C CA . LYS A 1 82 ? -10.292 -4.260 9.562 1.00 94.94 82 LYS A CA 1
ATOM 637 C C . LYS A 1 82 ? -11.668 -4.726 9.078 1.00 94.94 82 LYS A C 1
ATOM 639 O O . LYS A 1 82 ? -12.122 -4.272 8.032 1.00 94.94 82 LYS A O 1
ATOM 644 N N . LYS A 1 83 ? -12.316 -5.644 9.800 1.00 92.88 83 LYS A N 1
ATOM 645 C CA . LYS A 1 83 ? -13.635 -6.179 9.438 1.00 92.88 83 LYS A CA 1
ATOM 646 C C . LYS A 1 83 ? -14.736 -5.127 9.577 1.00 92.88 83 LYS A C 1
ATOM 648 O O . LYS A 1 83 ? -15.615 -5.083 8.723 1.00 92.88 83 LYS A O 1
ATOM 653 N N . GLU A 1 84 ? -14.687 -4.314 10.627 1.00 90.31 84 GLU A N 1
ATOM 654 C CA . GLU A 1 84 ? -15.604 -3.185 10.822 1.00 90.31 84 GLU A CA 1
ATOM 655 C C . GLU A 1 84 ? -15.435 -2.158 9.704 1.00 90.31 84 GLU A C 1
ATOM 657 O O . GLU A 1 84 ? -16.394 -1.803 9.035 1.00 90.31 84 GLU A O 1
ATOM 662 N N . MET A 1 85 ? -14.202 -1.766 9.394 1.00 88.69 85 MET A N 1
ATOM 663 C CA . MET A 1 85 ? -13.940 -0.821 8.311 1.00 88.69 85 MET A CA 1
ATOM 664 C C . MET A 1 85 ? -14.396 -1.351 6.933 1.00 88.69 85 MET A C 1
ATOM 666 O O . MET A 1 85 ? -14.988 -0.616 6.144 1.00 88.69 85 MET A O 1
ATOM 670 N N . GLU A 1 86 ? -14.200 -2.644 6.652 1.00 91.06 86 GLU A N 1
ATOM 671 C CA . GLU A 1 86 ? -14.702 -3.293 5.429 1.00 91.06 86 GLU A CA 1
ATOM 672 C C . GLU A 1 86 ? -16.236 -3.407 5.369 1.00 91.06 86 GLU A C 1
ATOM 674 O O . GLU A 1 86 ? -16.778 -3.570 4.272 1.00 91.06 86 GLU A O 1
ATOM 679 N N . SER A 1 87 ? -16.944 -3.359 6.506 1.00 83.56 87 SER A N 1
ATOM 680 C CA . SER A 1 87 ? -18.411 -3.422 6.524 1.00 83.56 87 SER A CA 1
ATOM 681 C C . SER A 1 87 ? -19.030 -2.113 6.032 1.00 83.56 87 SER A C 1
ATOM 683 O O . SER A 1 87 ? -19.996 -2.162 5.274 1.00 83.56 87 SER A O 1
ATOM 685 N N . PHE A 1 88 ? -18.417 -0.969 6.356 1.00 76.69 88 PHE A N 1
ATOM 686 C CA . PHE A 1 88 ? -18.866 0.346 5.892 1.00 76.69 88 PHE A CA 1
ATOM 687 C C . PHE A 1 88 ? -18.720 0.517 4.378 1.00 76.69 88 PHE A C 1
ATOM 689 O O . PHE A 1 88 ? -19.626 1.022 3.722 1.00 76.69 88 PHE A O 1
ATOM 696 N N . SER A 1 89 ? -17.603 0.072 3.794 1.00 79.19 89 SER A N 1
ATOM 697 C CA . SER A 1 89 ? -17.371 0.221 2.349 1.00 79.19 89 SER A CA 1
ATOM 698 C C . SER A 1 89 ? -17.943 -0.923 1.508 1.00 79.19 89 SER A C 1
ATOM 700 O O . SER A 1 89 ? -18.010 -0.811 0.286 1.00 79.19 89 SER A O 1
ATOM 702 N N . SER A 1 90 ? -18.303 -2.056 2.123 1.00 81.81 90 SER A N 1
ATOM 703 C CA . SER A 1 90 ? -18.619 -3.319 1.433 1.00 81.81 90 SER A CA 1
ATOM 704 C C . SER A 1 90 ? -17.495 -3.845 0.518 1.00 81.81 90 SER A C 1
ATOM 706 O O . SER A 1 90 ? -17.702 -4.746 -0.308 1.00 81.81 90 SER A O 1
ATOM 708 N N . VAL A 1 91 ? -16.266 -3.335 0.663 1.00 87.75 91 VAL A N 1
ATOM 709 C CA . VAL A 1 91 ? -15.111 -3.713 -0.157 1.00 87.75 91 VAL A CA 1
ATOM 710 C C . VAL A 1 91 ? -14.012 -4.315 0.706 1.00 87.75 91 VAL A C 1
ATOM 712 O O . VAL A 1 91 ? -13.510 -3.709 1.640 1.00 87.75 91 VAL A O 1
ATOM 715 N N . LYS A 1 92 ? -13.557 -5.514 0.326 1.00 92.31 92 LYS A N 1
ATOM 716 C CA . LYS A 1 92 ? -12.454 -6.195 1.018 1.00 92.31 92 LYS A CA 1
ATOM 717 C C . LYS A 1 92 ? -11.080 -5.669 0.601 1.00 92.31 92 LYS A C 1
ATOM 719 O O . LYS A 1 92 ? -10.815 -5.458 -0.586 1.00 92.31 92 LYS A O 1
ATOM 724 N N . PHE A 1 93 ? -10.165 -5.622 1.556 1.00 93.62 93 PHE A N 1
ATOM 725 C CA . PHE A 1 93 ? -8.727 -5.490 1.392 1.00 93.62 93 PHE A CA 1
ATOM 726 C C . PHE A 1 93 ? -8.062 -6.870 1.365 1.00 93.62 93 PHE A C 1
ATOM 728 O O . PHE A 1 93 ? -8.308 -7.733 2.208 1.00 93.62 93 PHE A O 1
ATOM 735 N N . ILE A 1 94 ? -7.196 -7.083 0.376 1.00 92.12 94 ILE A N 1
ATOM 736 C CA . ILE A 1 94 ? -6.504 -8.350 0.121 1.00 92.12 94 ILE A CA 1
ATOM 737 C C . ILE A 1 94 ? -4.985 -8.150 0.094 1.00 92.12 94 ILE A C 1
ATOM 739 O O . ILE A 1 94 ? -4.504 -7.066 -0.227 1.00 92.12 94 ILE A O 1
ATOM 743 N N . CYS A 1 95 ? -4.216 -9.200 0.398 1.00 87.81 95 CYS A N 1
ATOM 744 C CA . CYS A 1 95 ? -2.749 -9.163 0.368 1.00 87.81 95 CYS A CA 1
ATOM 745 C C . CYS A 1 95 ? -2.163 -9.432 -1.032 1.00 87.81 95 CYS A C 1
ATOM 747 O O . CYS A 1 95 ? -2.739 -10.136 -1.871 1.00 87.81 95 CYS A O 1
ATOM 749 N N . GLY A 1 96 ? -1.038 -8.774 -1.333 1.00 67.56 96 GLY A N 1
ATOM 750 C CA . GLY A 1 96 ? -0.506 -8.616 -2.687 1.00 67.56 96 GLY A CA 1
ATOM 751 C C . GLY A 1 96 ? 0.568 -9.631 -2.949 1.00 67.56 96 GLY A C 1
ATOM 752 O O . GLY A 1 96 ? 1.731 -9.336 -2.723 1.00 67.56 96 GLY A O 1
ATOM 753 N N . SER A 1 97 ? 0.174 -10.792 -3.475 1.00 62.81 97 SER A N 1
ATOM 754 C CA . SER A 1 97 ? 1.018 -11.998 -3.536 1.00 62.81 97 SER A CA 1
ATOM 755 C C . SER A 1 97 ? 1.104 -12.680 -2.166 1.00 62.81 97 SER A C 1
ATOM 757 O O . SER A 1 97 ? 0.953 -12.032 -1.131 1.00 62.81 97 SER A O 1
ATOM 759 N N . GLY A 1 98 ? 1.232 -14.011 -2.160 1.00 53.81 98 GLY A N 1
ATOM 760 C CA . GLY A 1 98 ? 1.301 -14.772 -0.913 1.00 53.81 98 GLY A CA 1
ATOM 761 C C . GLY A 1 98 ? 2.469 -14.266 -0.080 1.00 53.81 98 GLY A C 1
ATOM 762 O O . GLY A 1 98 ? 3.562 -14.106 -0.623 1.00 53.81 98 GLY A O 1
ATOM 763 N N . LEU A 1 99 ? 2.242 -13.988 1.206 1.00 53.38 99 LEU A N 1
ATOM 764 C CA . LEU A 1 99 ? 3.352 -13.790 2.128 1.00 53.38 99 LEU A CA 1
ATOM 765 C C . LEU A 1 99 ? 4.241 -15.024 1.987 1.00 53.38 99 LEU A C 1
ATOM 767 O O . LEU A 1 99 ? 3.821 -16.131 2.334 1.00 53.38 99 LEU A O 1
ATOM 771 N N . HIS A 1 100 ? 5.463 -14.850 1.489 1.00 50.78 100 HIS A N 1
ATOM 772 C CA . HIS A 1 100 ? 6.498 -15.788 1.874 1.00 50.78 100 HIS A CA 1
ATOM 773 C C . HIS A 1 100 ? 6.553 -15.667 3.392 1.00 50.78 100 HIS A C 1
ATOM 775 O O . HIS A 1 100 ? 6.828 -14.584 3.905 1.00 50.78 100 HIS A O 1
ATOM 781 N N . LYS A 1 101 ? 6.156 -16.734 4.095 1.00 52.03 101 LYS A N 1
ATOM 782 C CA . LYS A 1 101 ? 6.305 -16.842 5.544 1.00 52.03 101 LYS A CA 1
ATOM 783 C C . LYS A 1 101 ? 7.804 -16.820 5.826 1.00 52.03 101 LYS A C 1
ATOM 785 O O . LYS A 1 101 ? 8.440 -17.862 5.919 1.00 52.03 101 LYS A O 1
ATOM 790 N N . THR A 1 102 ? 8.398 -15.639 5.841 1.00 55.53 102 THR A N 1
ATOM 791 C CA . THR A 1 102 ? 9.713 -15.450 6.423 1.00 55.53 102 THR A CA 1
ATOM 792 C C . THR A 1 102 ? 9.499 -15.544 7.930 1.00 55.53 102 THR A C 1
ATOM 794 O O . THR A 1 102 ? 8.569 -14.941 8.459 1.00 55.53 102 THR A O 1
ATOM 797 N N . ASN A 1 103 ? 10.314 -16.345 8.618 1.00 55.62 103 ASN A N 1
ATOM 798 C CA . ASN A 1 103 ? 10.226 -16.608 10.065 1.00 55.62 103 ASN A CA 1
ATOM 799 C C . ASN A 1 103 ? 10.531 -15.376 10.943 1.00 55.62 103 ASN A C 1
ATOM 801 O O . ASN A 1 103 ? 10.851 -15.524 12.117 1.00 55.62 103 ASN A O 1
ATOM 805 N N . SER A 1 104 ? 10.481 -14.164 10.390 1.00 67.00 104 SER A N 1
ATOM 806 C CA . SER A 1 104 ? 10.760 -12.959 11.158 1.00 67.00 104 SER A CA 1
ATOM 807 C C . SER A 1 104 ? 9.504 -12.515 11.904 1.00 67.00 104 SER A C 1
ATOM 809 O O . SER A 1 104 ? 8.433 -12.368 11.310 1.00 67.00 104 SER A O 1
ATOM 811 N N . SER A 1 105 ? 9.676 -12.319 13.209 1.00 71.31 105 SER A N 1
ATOM 812 C CA . SER A 1 105 ? 8.769 -11.639 14.139 1.00 71.31 105 SER A CA 1
ATOM 813 C C . SER A 1 105 ? 8.350 -10.265 13.616 1.00 71.31 105 SER A C 1
ATOM 815 O O . SER A 1 105 ? 7.179 -9.905 13.699 1.00 71.31 105 SER A O 1
ATOM 817 N N . ASN A 1 106 ? 9.288 -9.540 13.003 1.00 82.44 106 ASN A N 1
ATOM 818 C CA . ASN A 1 106 ? 9.037 -8.252 12.384 1.00 82.44 106 ASN A CA 1
ATOM 819 C C . ASN A 1 106 ? 8.683 -8.416 10.895 1.00 82.44 106 ASN A C 1
ATOM 821 O O . ASN A 1 106 ? 9.502 -8.856 10.081 1.00 82.44 106 ASN A O 1
ATOM 825 N N . ARG A 1 107 ? 7.450 -8.066 10.514 1.00 86.50 107 ARG A N 1
ATOM 826 C CA . ARG A 1 107 ? 6.999 -8.159 9.115 1.00 86.50 107 ARG A CA 1
ATOM 827 C C . ARG A 1 107 ? 6.106 -6.991 8.720 1.00 86.50 107 ARG A C 1
ATOM 829 O O . ARG A 1 107 ? 5.214 -6.590 9.459 1.00 86.50 107 ARG A O 1
ATOM 836 N N . THR A 1 108 ? 6.281 -6.497 7.496 1.00 88.81 108 THR A N 1
ATOM 837 C CA . THR A 1 108 ? 5.398 -5.487 6.897 1.00 88.81 108 THR A CA 1
ATOM 838 C C . THR A 1 108 ? 4.574 -6.099 5.771 1.00 88.81 108 THR A C 1
ATOM 840 O O . THR A 1 108 ? 5.109 -6.727 4.857 1.00 88.81 108 THR A O 1
ATOM 843 N N . VAL A 1 109 ? 3.262 -5.895 5.816 1.00 90.81 109 VAL A N 1
ATOM 844 C CA . VAL A 1 109 ? 2.302 -6.385 4.828 1.00 90.81 109 VAL A CA 1
ATOM 845 C C . VAL A 1 109 ? 1.534 -5.208 4.256 1.00 90.81 109 VAL A C 1
ATOM 847 O O . VAL A 1 109 ? 1.077 -4.336 4.986 1.00 90.81 109 VAL A O 1
ATOM 850 N N . ARG A 1 110 ? 1.343 -5.200 2.937 1.00 92.06 110 ARG A N 1
ATOM 851 C CA . ARG A 1 110 ? 0.477 -4.228 2.275 1.00 92.06 110 ARG A CA 1
ATOM 852 C C . ARG A 1 110 ? -0.790 -4.894 1.766 1.00 92.06 110 ARG A C 1
ATOM 854 O O . ARG A 1 110 ? -0.736 -5.796 0.925 1.00 92.06 110 ARG A O 1
ATOM 861 N N . LEU A 1 111 ? -1.923 -4.404 2.242 1.00 94.88 111 LEU A N 1
ATOM 862 C CA . LEU A 1 111 ? -3.250 -4.758 1.771 1.00 94.88 111 LEU A CA 1
ATOM 863 C C . LEU A 1 111 ? -3.756 -3.681 0.806 1.00 94.88 111 LEU A C 1
ATOM 865 O O . LEU A 1 111 ? -3.483 -2.492 0.967 1.00 94.88 111 LEU A O 1
ATOM 869 N N . TYR A 1 112 ? -4.487 -4.101 -0.216 1.00 93.56 112 TYR A N 1
ATOM 870 C CA . TYR A 1 112 ? -5.082 -3.227 -1.228 1.00 93.56 112 TYR A CA 1
ATOM 871 C C . TYR A 1 112 ? -6.512 -3.659 -1.492 1.00 93.56 112 TYR A C 1
ATOM 873 O O . TYR A 1 112 ? -6.871 -4.823 -1.303 1.00 93.56 112 TYR A O 1
ATOM 881 N N . CYS A 1 113 ? -7.316 -2.725 -1.984 1.00 94.06 113 CYS A N 1
ATOM 882 C CA . CYS A 1 113 ? -8.673 -3.005 -2.416 1.00 94.06 113 CYS A CA 1
ATOM 883 C C . CYS A 1 113 ? -8.745 -4.203 -3.389 1.00 94.06 113 CYS A C 1
ATOM 885 O O . CYS A 1 113 ? -7.995 -4.302 -4.368 1.00 94.06 113 CYS A O 1
ATOM 887 N N . ARG A 1 114 ? -9.718 -5.093 -3.165 1.00 92.75 114 ARG A N 1
ATOM 888 C CA . ARG A 1 114 ? -10.005 -6.260 -4.010 1.00 92.75 114 ARG A CA 1
ATOM 889 C C . ARG A 1 114 ? -10.214 -5.909 -5.481 1.00 92.75 114 ARG A C 1
ATOM 891 O O . ARG A 1 114 ? -9.789 -6.695 -6.328 1.00 92.75 114 ARG A O 1
ATOM 898 N N . TYR A 1 115 ? -10.804 -4.760 -5.791 1.00 92.44 115 TYR A N 1
ATOM 899 C CA . TYR A 1 115 ? -11.051 -4.297 -7.160 1.00 92.44 115 TYR A CA 1
ATOM 900 C C . TYR A 1 115 ? -9.818 -3.629 -7.795 1.00 92.44 115 TYR A C 1
ATOM 902 O O . TYR A 1 115 ? -9.700 -3.591 -9.017 1.00 92.44 115 TYR A O 1
ATOM 910 N N . SER A 1 116 ? -8.839 -3.194 -6.991 1.00 92.94 116 SER A N 1
ATOM 911 C CA . SER A 1 116 ? -7.651 -2.476 -7.470 1.00 92.94 116 SER A CA 1
ATOM 912 C C . SER A 1 116 ? -6.752 -3.327 -8.366 1.00 92.94 116 SER A C 1
ATOM 914 O O . SER A 1 116 ? -6.397 -4.463 -8.023 1.00 92.94 116 SER A O 1
ATOM 916 N N . GLY A 1 117 ? -6.312 -2.748 -9.479 1.00 90.81 117 GLY A N 1
ATOM 917 C CA . GLY A 1 117 ? -5.318 -3.302 -10.386 1.00 90.81 117 GLY A CA 1
ATOM 918 C C . GLY A 1 117 ? -5.906 -3.812 -11.697 1.00 90.81 117 GLY A C 1
ATOM 919 O O . GLY A 1 117 ? -7.070 -3.602 -12.025 1.00 90.81 117 GLY A O 1
ATOM 920 N N . LYS A 1 118 ? -5.063 -4.498 -12.469 1.00 87.06 118 LYS A N 1
ATOM 921 C CA . LYS A 1 118 ? -5.427 -5.058 -13.775 1.00 87.06 118 LYS A CA 1
ATOM 922 C C . LYS A 1 118 ? -5.797 -6.536 -13.652 1.00 87.06 118 LYS A C 1
ATOM 924 O O . LYS A 1 118 ? -5.200 -7.233 -12.822 1.00 87.06 118 LYS A O 1
ATOM 929 N N . PRO A 1 119 ? -6.718 -7.041 -14.491 1.00 83.88 119 PRO A N 1
ATOM 930 C CA . PRO A 1 119 ? -6.937 -8.473 -14.632 1.00 83.88 119 PRO A CA 1
ATOM 931 C C . PRO A 1 119 ? -5.617 -9.206 -14.889 1.00 83.88 119 PRO A C 1
ATOM 933 O O . PRO A 1 119 ? -4.756 -8.737 -15.640 1.00 83.88 119 PRO A O 1
ATOM 936 N N . ARG A 1 120 ? -5.436 -10.372 -14.263 1.00 78.62 120 ARG A N 1
ATOM 937 C CA . ARG A 1 120 ? -4.272 -11.216 -14.555 1.00 78.62 120 ARG A CA 1
ATOM 938 C C . ARG A 1 120 ? -4.397 -11.757 -15.978 1.00 78.62 120 ARG A C 1
ATOM 940 O O . ARG A 1 120 ? -5.469 -12.203 -16.380 1.00 78.62 120 ARG A O 1
ATOM 947 N N . ARG A 1 121 ? -3.291 -11.754 -16.730 1.00 71.06 121 ARG A N 1
ATOM 948 C CA . ARG A 1 121 ? -3.241 -12.410 -18.044 1.00 71.06 121 ARG A CA 1
ATOM 949 C C . ARG A 1 121 ? -3.517 -13.903 -17.868 1.00 71.06 121 ARG A C 1
ATOM 951 O O . ARG A 1 121 ? -2.906 -14.539 -17.007 1.00 71.06 121 ARG A O 1
ATOM 958 N N . LYS A 1 122 ? -4.416 -14.452 -18.685 1.00 66.50 122 LYS A N 1
ATOM 959 C CA . LYS A 1 122 ? -4.650 -15.897 -18.742 1.00 66.50 122 LYS A CA 1
ATOM 960 C C . LYS A 1 122 ? -3.365 -16.572 -19.234 1.00 66.50 122 LYS A C 1
ATOM 962 O O . LYS A 1 122 ? -2.738 -16.085 -20.175 1.00 66.50 122 LYS A O 1
ATOM 967 N N . ARG A 1 123 ? -2.946 -17.668 -18.593 1.00 65.75 123 ARG A N 1
ATOM 968 C CA . ARG A 1 123 ? -1.965 -18.568 -19.218 1.00 65.75 123 ARG A CA 1
ATOM 969 C C . ARG A 1 123 ? -2.655 -19.186 -20.429 1.00 65.75 123 ARG A C 1
ATOM 971 O O . ARG A 1 123 ? -3.838 -19.500 -20.346 1.00 65.75 123 ARG A O 1
ATOM 978 N N . ASN A 1 124 ? -1.934 -19.301 -21.538 1.00 60.91 124 ASN A N 1
ATOM 979 C CA . ASN A 1 124 ? -2.448 -19.833 -22.795 1.00 60.91 124 ASN A CA 1
ATOM 980 C C . ASN A 1 124 ? -2.654 -21.355 -22.675 1.00 60.91 124 ASN A C 1
ATOM 982 O O . ASN A 1 124 ? -1.880 -22.144 -23.200 1.00 60.91 124 ASN A O 1
ATOM 986 N N . THR A 1 125 ? -3.629 -21.774 -21.874 1.00 60.88 125 THR A N 1
ATOM 987 C CA . THR A 1 125 ? -4.085 -23.158 -21.796 1.00 60.88 125 THR A CA 1
ATOM 988 C C . THR A 1 125 ? -5.281 -23.268 -22.724 1.00 60.88 125 THR A C 1
ATOM 990 O O . THR A 1 125 ? -6.262 -22.558 -22.512 1.00 60.88 125 THR A O 1
ATOM 993 N N . GLN A 1 126 ? -5.204 -24.145 -23.728 1.00 62.28 126 GLN A N 1
ATOM 994 C CA . GLN A 1 126 ? -6.262 -24.454 -24.707 1.00 62.28 126 GLN A CA 1
ATOM 995 C C . GLN A 1 126 ? -7.510 -25.117 -24.074 1.00 62.28 126 GLN A C 1
ATOM 997 O O . GLN A 1 126 ? -8.186 -25.934 -24.689 1.00 62.28 126 GLN A O 1
ATOM 1002 N N . ILE A 1 127 ? -7.815 -24.799 -22.817 1.00 58.09 127 ILE A N 1
ATOM 1003 C CA . ILE A 1 127 ? -8.958 -25.323 -22.084 1.00 58.09 127 ILE A CA 1
ATOM 1004 C C . ILE A 1 127 ? -10.175 -24.494 -22.501 1.00 58.09 127 ILE A C 1
ATOM 1006 O O . ILE A 1 127 ? -10.183 -23.269 -22.365 1.00 58.09 127 ILE A O 1
ATOM 1010 N N . GLN A 1 128 ? -11.168 -25.191 -23.053 1.00 55.38 128 GLN A N 1
ATOM 1011 C CA . GLN A 1 128 ? -12.422 -24.660 -23.586 1.00 55.38 128 GLN A CA 1
ATOM 1012 C C . GLN A 1 128 ? -13.136 -23.688 -22.624 1.00 55.38 128 GLN A C 1
ATOM 1014 O O . GLN A 1 128 ? -12.965 -23.784 -21.404 1.00 55.38 128 GLN A O 1
ATOM 1019 N N . PRO A 1 129 ? -13.971 -22.762 -23.137 1.00 54.16 129 PRO A N 1
ATOM 1020 C CA . PRO A 1 129 ? -14.617 -21.747 -22.318 1.00 54.16 129 PRO A CA 1
ATOM 1021 C C . PRO A 1 129 ? -15.784 -22.342 -21.512 1.00 54.16 129 PRO A C 1
ATOM 1023 O O . PRO A 1 129 ? -16.951 -22.157 -21.844 1.00 54.16 129 PRO A O 1
ATOM 1026 N N . ILE A 1 130 ? -15.491 -23.010 -20.394 1.00 58.09 130 ILE A N 1
ATOM 1027 C CA . ILE A 1 130 ? -16.464 -23.142 -19.301 1.00 58.09 130 ILE A CA 1
ATOM 1028 C C . ILE A 1 130 ? -16.678 -21.722 -18.778 1.00 58.09 130 ILE A C 1
ATOM 1030 O O . ILE A 1 130 ? -15.715 -21.152 -18.269 1.00 58.09 130 ILE A O 1
ATOM 1034 N N . ARG A 1 131 ? -17.884 -21.150 -18.973 1.00 56.66 131 ARG A N 1
ATOM 1035 C CA . ARG A 1 131 ? -18.325 -19.780 -18.605 1.00 56.66 131 ARG A CA 1
ATOM 1036 C C . ARG A 1 131 ? -17.415 -19.131 -17.555 1.00 56.66 131 ARG A C 1
ATOM 1038 O O . ARG A 1 131 ? -17.640 -19.241 -16.351 1.00 56.66 131 ARG A O 1
ATOM 1045 N N . MET A 1 132 ? -16.331 -18.512 -18.017 1.00 57.28 132 MET A N 1
ATOM 1046 C CA . MET A 1 132 ? -15.291 -18.038 -17.115 1.00 57.28 132 MET A CA 1
ATOM 1047 C C . MET A 1 132 ? -15.769 -16.739 -16.492 1.00 57.28 132 MET A C 1
ATOM 1049 O O . MET A 1 132 ? -15.966 -15.757 -17.202 1.00 57.28 132 MET A O 1
ATOM 1053 N N . ARG A 1 133 ? -15.915 -16.732 -15.165 1.00 71.62 133 ARG A N 1
ATOM 1054 C CA . ARG A 1 133 ? -16.224 -15.522 -14.403 1.00 71.62 133 ARG A CA 1
ATOM 1055 C C . ARG A 1 133 ? -15.204 -14.432 -14.733 1.00 71.62 133 ARG A C 1
ATOM 1057 O O . ARG A 1 133 ? -13.995 -14.656 -14.625 1.00 71.62 133 ARG A O 1
ATOM 1064 N N . GLU A 1 134 ? -15.701 -13.266 -15.127 1.00 75.12 134 GLU A N 1
ATOM 1065 C CA . GLU A 1 134 ? -14.861 -12.113 -15.423 1.00 75.12 134 GLU A CA 1
ATOM 1066 C C . GLU A 1 134 ? -14.081 -11.656 -14.187 1.00 75.12 134 GLU A C 1
ATOM 1068 O O . GLU A 1 134 ? -14.452 -11.886 -13.030 1.00 75.12 134 GLU A O 1
ATOM 1073 N N . SER A 1 135 ? -12.936 -11.030 -14.443 1.00 84.75 135 SER A N 1
ATOM 1074 C CA . SER A 1 135 ? -12.100 -10.485 -13.385 1.00 84.75 135 SER A CA 1
ATOM 1075 C C . SER A 1 135 ? -12.792 -9.282 -12.756 1.00 84.75 135 SER A C 1
ATOM 1077 O O . SER A 1 135 ? -13.059 -8.309 -13.442 1.00 84.75 135 SER A O 1
ATOM 1079 N N . VAL A 1 136 ? -12.935 -9.280 -11.430 1.00 88.00 136 VAL A N 1
ATOM 1080 C CA . VAL A 1 136 ? -13.454 -8.127 -10.662 1.00 88.00 136 VAL A CA 1
ATOM 1081 C C . VAL A 1 136 ? -12.518 -6.907 -10.660 1.00 88.00 136 VAL A C 1
ATOM 1083 O O . VAL A 1 136 ? -12.754 -5.936 -9.965 1.00 88.00 136 VAL A O 1
ATOM 1086 N N . LYS A 1 137 ? -11.377 -6.967 -11.342 1.00 90.62 137 LYS A N 1
ATOM 1087 C CA . LYS A 1 137 ? -10.390 -5.883 -11.353 1.00 90.62 137 LYS A CA 1
ATOM 1088 C C . LYS A 1 137 ? -10.819 -4.766 -12.301 1.00 90.62 137 LYS A C 1
ATOM 1090 O O . LYS A 1 137 ? -11.000 -5.047 -13.479 1.00 90.62 137 LYS A O 1
ATOM 1095 N N . ILE A 1 138 ? -10.858 -3.524 -11.816 1.00 89.88 138 ILE A N 1
ATOM 1096 C CA . ILE A 1 138 ? -11.326 -2.353 -12.586 1.00 89.88 138 ILE A CA 1
ATOM 1097 C C . ILE A 1 138 ? -10.371 -1.900 -13.700 1.00 89.88 138 ILE A C 1
ATOM 1099 O O . ILE A 1 138 ? -10.672 -0.983 -14.448 1.00 89.88 138 ILE A O 1
ATOM 1103 N N . GLY A 1 139 ? -9.171 -2.479 -13.803 1.00 89.06 139 GLY A N 1
ATOM 1104 C CA . GLY A 1 139 ? -8.180 -2.073 -14.808 1.00 89.06 139 GLY A CA 1
ATOM 1105 C C . GLY A 1 139 ? -7.350 -0.840 -14.423 1.00 89.06 139 GLY A C 1
ATOM 1106 O O . GLY A 1 139 ? -6.291 -0.615 -15.017 1.00 89.06 139 GLY A O 1
ATOM 1107 N N . ALA A 1 140 ? -7.761 -0.120 -13.380 1.00 92.94 140 ALA A N 1
ATOM 1108 C CA . ALA A 1 140 ? -7.097 1.039 -12.792 1.00 92.94 140 ALA A CA 1
ATOM 1109 C C . ALA A 1 140 ? -6.705 0.807 -11.316 1.00 92.94 140 ALA A C 1
ATOM 1111 O O . ALA A 1 140 ? -6.787 -0.310 -10.798 1.00 92.94 140 ALA A O 1
ATOM 1112 N N . THR A 1 141 ? -6.179 1.830 -10.639 1.00 94.75 141 THR A N 1
ATOM 1113 C CA . THR A 1 141 ? -5.718 1.737 -9.246 1.00 94.75 141 THR A CA 1
ATOM 1114 C C . THR A 1 141 ? -6.701 2.424 -8.309 1.00 94.75 141 THR A C 1
ATOM 1116 O O . THR A 1 141 ? -6.786 3.644 -8.294 1.00 94.75 141 THR A O 1
ATOM 1119 N N . CYS A 1 142 ? -7.388 1.638 -7.477 1.00 94.75 142 CYS A N 1
ATOM 1120 C CA . CYS A 1 142 ? -8.083 2.181 -6.311 1.00 94.75 142 CYS A CA 1
ATOM 1121 C C . CYS A 1 142 ? -7.042 2.777 -5.341 1.00 94.75 142 CYS A C 1
ATOM 1123 O O . CYS A 1 142 ? -6.048 2.083 -5.071 1.00 94.75 142 CYS A O 1
ATOM 1125 N N . PRO A 1 143 ? -7.252 4.002 -4.820 1.00 94.94 143 PRO A N 1
ATOM 1126 C CA . PRO A 1 143 ? -6.332 4.647 -3.888 1.00 94.94 143 PRO A CA 1
ATOM 1127 C C . PRO A 1 143 ? -6.252 3.928 -2.539 1.00 94.94 143 PRO A C 1
ATOM 1129 O O . PRO A 1 143 ? -5.194 3.977 -1.915 1.00 94.94 143 PRO A O 1
ATOM 1132 N N . ALA A 1 144 ? -7.302 3.199 -2.146 1.00 95.06 144 ALA A N 1
ATOM 1133 C CA . ALA A 1 144 ? -7.395 2.574 -0.836 1.00 95.06 144 ALA A CA 1
ATOM 1134 C C . ALA A 1 144 ? -6.306 1.515 -0.589 1.00 95.06 144 ALA A C 1
ATOM 1136 O O . ALA A 1 144 ? -6.140 0.552 -1.358 1.00 95.06 144 ALA A O 1
ATOM 1137 N N . TYR A 1 145 ? -5.600 1.653 0.534 1.00 95.25 145 TYR A N 1
ATOM 1138 C CA . TYR A 1 145 ? -4.579 0.708 0.989 1.00 95.25 145 TYR A CA 1
ATOM 1139 C C . TYR A 1 145 ? -4.463 0.665 2.512 1.00 95.25 145 TYR A C 1
ATOM 1141 O O . TYR A 1 145 ? -4.762 1.637 3.199 1.00 95.25 145 TYR A O 1
ATOM 1149 N N . ILE A 1 146 ? -3.916 -0.443 3.017 1.00 95.75 146 ILE A N 1
ATOM 1150 C CA . ILE A 1 146 ? -3.517 -0.603 4.417 1.00 95.75 146 ILE A CA 1
ATOM 1151 C C . ILE A 1 146 ? -2.086 -1.129 4.446 1.00 95.75 146 ILE A C 1
ATOM 1153 O O . ILE A 1 146 ? -1.813 -2.210 3.923 1.00 95.75 146 ILE A O 1
ATOM 1157 N N . ASN A 1 147 ? -1.164 -0.377 5.033 1.00 94.88 147 ASN A N 1
ATOM 1158 C CA . ASN A 1 147 ? 0.156 -0.883 5.384 1.00 94.88 147 ASN A CA 1
ATOM 1159 C C . ASN A 1 147 ? 0.113 -1.331 6.842 1.00 94.88 147 ASN A C 1
ATOM 1161 O O . ASN A 1 147 ? -0.244 -0.551 7.719 1.00 94.88 147 ASN A O 1
ATOM 1165 N N . VAL A 1 148 ? 0.478 -2.583 7.078 1.00 94.94 148 VAL A N 1
ATOM 1166 C CA . VAL A 1 148 ? 0.431 -3.244 8.378 1.00 94.94 148 VAL A CA 1
ATOM 1167 C C . VAL A 1 148 ? 1.853 -3.622 8.756 1.00 94.94 148 VAL A C 1
ATOM 1169 O O . VAL A 1 148 ? 2.516 -4.333 8.001 1.00 94.94 148 VAL A O 1
ATOM 1172 N N . HIS A 1 149 ? 2.326 -3.158 9.902 1.00 94.19 149 HIS A N 1
ATOM 1173 C CA . HIS A 1 149 ? 3.631 -3.480 10.459 1.00 94.19 149 HIS A CA 1
ATOM 1174 C C . HIS A 1 149 ? 3.440 -4.275 11.750 1.00 94.19 149 HIS A C 1
ATOM 1176 O O . HIS A 1 149 ? 2.903 -3.765 12.729 1.00 94.19 149 HIS A O 1
ATOM 1182 N N . TYR A 1 150 ? 3.862 -5.534 11.734 1.00 93.25 150 TYR A N 1
ATOM 1183 C CA . TYR A 1 150 ? 3.828 -6.428 12.883 1.00 93.25 150 TYR A CA 1
ATOM 1184 C C . TYR A 1 150 ? 5.132 -6.287 13.659 1.00 93.25 150 TYR A C 1
ATOM 1186 O O . TYR A 1 150 ? 6.200 -6.530 13.094 1.00 93.25 150 TYR A O 1
ATOM 1194 N N . ASN A 1 151 ? 5.034 -5.895 14.923 1.00 92.00 151 ASN A N 1
ATOM 1195 C CA . ASN A 1 151 ? 6.169 -5.723 15.817 1.00 92.00 151 ASN A CA 1
ATOM 1196 C C . ASN A 1 151 ? 6.469 -7.015 16.589 1.00 92.00 151 ASN A C 1
ATOM 1198 O O . ASN A 1 151 ? 5.623 -7.899 16.728 1.00 92.00 151 ASN A O 1
ATOM 1202 N N . GLU A 1 152 ? 7.688 -7.115 17.118 1.00 89.25 152 GLU A N 1
ATOM 1203 C CA . GLU A 1 152 ? 8.132 -8.291 17.881 1.00 89.25 152 GLU A CA 1
ATOM 1204 C C . GLU A 1 152 ? 7.433 -8.427 19.239 1.00 89.25 152 GLU A C 1
ATOM 1206 O O . GLU A 1 152 ? 7.296 -9.536 19.747 1.00 89.25 152 GLU A O 1
ATOM 1211 N N . ASP A 1 153 ? 6.947 -7.315 19.794 1.00 91.56 153 ASP A N 1
ATOM 1212 C CA . ASP A 1 153 ? 6.159 -7.261 21.032 1.00 91.56 153 ASP A CA 1
ATOM 1213 C C . ASP A 1 153 ? 4.702 -7.738 20.854 1.00 91.56 153 ASP A C 1
ATOM 1215 O O . ASP A 1 153 ? 3.949 -7.813 21.822 1.00 91.56 153 ASP A O 1
ATOM 1219 N N . GLY A 1 154 ? 4.300 -8.074 19.623 1.00 90.88 154 GLY A N 1
ATOM 1220 C CA . GLY A 1 154 ? 2.945 -8.496 19.271 1.00 90.88 154 GLY A CA 1
ATOM 1221 C C . GLY A 1 154 ? 2.007 -7.359 18.860 1.00 90.88 154 GLY A C 1
ATOM 1222 O O . GLY A 1 154 ? 0.899 -7.641 18.395 1.00 90.88 154 GLY A O 1
ATOM 1223 N N . THR A 1 155 ? 2.432 -6.096 18.964 1.00 95.50 155 THR A N 1
ATOM 1224 C CA . THR A 1 155 ? 1.640 -4.951 18.503 1.00 95.50 155 THR A CA 1
ATOM 1225 C C . THR A 1 155 ? 1.623 -4.854 16.977 1.00 95.50 155 THR A C 1
ATOM 1227 O O . THR A 1 155 ? 2.513 -5.341 16.270 1.00 95.50 155 THR A O 1
ATOM 1230 N N . VAL A 1 156 ? 0.579 -4.225 16.441 1.00 95.56 156 VAL A N 1
ATOM 1231 C CA . VAL A 1 156 ? 0.374 -4.070 15.000 1.00 95.56 156 VAL A CA 1
ATOM 1232 C C . VAL A 1 156 ? 0.151 -2.599 14.683 1.00 95.56 156 VAL A C 1
ATOM 1234 O O . VAL A 1 156 ? -0.910 -2.053 14.962 1.00 95.56 156 VAL A O 1
ATOM 1237 N N . ALA A 1 157 ? 1.148 -1.955 14.084 1.00 96.94 157 ALA A N 1
ATOM 1238 C CA . ALA A 1 157 ? 1.040 -0.575 13.626 1.00 96.94 157 ALA A CA 1
ATOM 1239 C C . ALA A 1 157 ? 0.442 -0.528 12.215 1.00 96.94 157 ALA A C 1
ATOM 1241 O O . ALA A 1 157 ? 0.880 -1.243 11.309 1.00 96.94 157 ALA A O 1
ATOM 1242 N N . VAL A 1 158 ? -0.556 0.324 12.013 1.00 96.44 158 VAL A N 1
ATOM 1243 C CA . VAL A 1 158 ? -1.297 0.444 10.760 1.00 96.44 158 VAL A CA 1
ATOM 1244 C C . VAL A 1 158 ? -1.232 1.870 10.248 1.00 96.44 158 VAL A C 1
ATOM 1246 O O . VAL A 1 158 ? -1.584 2.805 10.950 1.00 96.44 158 VAL A O 1
ATOM 1249 N N . THR A 1 159 ? -0.850 2.020 8.979 1.00 96.62 159 THR A N 1
ATOM 1250 C CA . THR A 1 159 ? -0.989 3.275 8.229 1.00 96.62 159 THR A CA 1
ATOM 1251 C C . THR A 1 159 ? -1.806 3.024 6.969 1.00 96.62 159 THR A C 1
ATOM 1253 O O . THR A 1 159 ? -1.427 2.222 6.108 1.00 96.62 159 THR A O 1
ATOM 1256 N N . SER A 1 160 ? -2.940 3.701 6.828 1.00 94.12 160 SER A N 1
ATOM 1257 C CA . SER A 1 160 ? -3.882 3.448 5.734 1.00 94.12 160 SER A CA 1
ATOM 1258 C C . SER A 1 160 ? -4.534 4.703 5.179 1.00 94.12 160 SER A C 1
ATOM 1260 O O . SER A 1 160 ? -4.616 5.732 5.843 1.00 94.12 160 SER A O 1
ATOM 1262 N N . GLN A 1 161 ? -5.029 4.575 3.951 1.00 94.31 161 GLN A N 1
ATOM 1263 C CA . GLN A 1 161 ? -6.019 5.459 3.351 1.00 94.31 161 GLN A CA 1
ATOM 1264 C C . GLN A 1 161 ? -7.216 4.566 2.996 1.00 94.31 161 GLN A C 1
ATOM 1266 O O . GLN A 1 161 ? -7.054 3.637 2.204 1.00 94.31 161 GLN A O 1
ATOM 1271 N N . VAL A 1 162 ? -8.363 4.771 3.649 1.00 91.69 162 VAL A N 1
ATOM 1272 C CA . VAL A 1 162 ? -9.470 3.788 3.647 1.00 91.69 162 VAL A CA 1
ATOM 1273 C C . VAL A 1 162 ? -10.524 4.042 2.568 1.00 91.69 162 VAL A C 1
ATOM 1275 O O . VAL A 1 162 ? -11.078 3.087 2.033 1.00 91.69 162 VAL A O 1
ATOM 1278 N N . ASN A 1 163 ? -10.743 5.300 2.174 1.00 89.94 163 ASN A N 1
ATOM 1279 C CA . ASN A 1 163 ? -11.690 5.644 1.108 1.00 89.94 163 ASN A CA 1
ATOM 1280 C C . ASN A 1 163 ? -11.266 5.055 -0.242 1.00 89.94 163 ASN A C 1
ATOM 1282 O O . ASN A 1 163 ? -10.120 5.194 -0.675 1.00 89.94 163 ASN A O 1
ATOM 1286 N N . HIS A 1 164 ? -12.214 4.411 -0.911 1.00 91.56 164 HIS A N 1
ATOM 1287 C CA . HIS A 1 164 ? -12.056 3.882 -2.260 1.00 91.56 164 HIS A CA 1
ATOM 1288 C C . HIS A 1 164 ? -12.277 4.985 -3.303 1.00 91.56 164 HIS A C 1
ATOM 1290 O O . HIS A 1 164 ? -12.660 6.078 -2.932 1.00 91.56 164 HIS A O 1
ATOM 1296 N N . PHE A 1 165 ? -11.960 4.725 -4.577 1.00 90.19 165 PHE A N 1
ATOM 1297 C CA . PHE A 1 165 ? -12.301 5.622 -5.687 1.00 90.19 165 PHE A CA 1
ATOM 1298 C C . PHE A 1 165 ? -12.330 4.857 -7.017 1.00 90.19 165 PHE A C 1
ATOM 1300 O O . PHE A 1 165 ? -11.503 3.961 -7.243 1.00 90.19 165 PHE A O 1
ATOM 1307 N N . GLY A 1 166 ? -13.287 5.207 -7.884 1.00 86.69 166 GLY A N 1
ATOM 1308 C CA . GLY A 1 166 ? -13.448 4.680 -9.250 1.00 86.69 166 GLY A CA 1
ATOM 1309 C C . GLY A 1 166 ? -13.965 3.239 -9.360 1.00 86.69 166 GLY A C 1
ATOM 1310 O O . GLY A 1 166 ? -13.878 2.610 -10.410 1.00 86.69 166 GLY A O 1
ATOM 1311 N N . HIS A 1 167 ? -14.477 2.687 -8.264 1.00 84.62 167 HIS A N 1
ATOM 1312 C CA . HIS A 1 167 ? -15.286 1.462 -8.254 1.00 84.62 167 HIS A CA 1
ATOM 1313 C C . HIS A 1 167 ? -16.326 1.504 -7.129 1.00 84.62 167 HIS A C 1
ATOM 1315 O O . HIS A 1 167 ? -16.742 0.468 -6.603 1.00 84.62 167 HIS A O 1
ATOM 1321 N N . GLU A 1 168 ? -16.642 2.716 -6.684 1.00 65.62 168 GLU A N 1
ATOM 1322 C CA . GLU A 1 168 ? -17.679 2.939 -5.698 1.00 65.62 168 GLU A CA 1
ATOM 1323 C C . GLU A 1 168 ? -18.984 2.489 -6.335 1.00 65.62 168 GLU A C 1
ATOM 1325 O O . GLU A 1 168 ? -19.339 2.904 -7.438 1.00 65.62 168 GLU A O 1
ATOM 1330 N N . PHE A 1 169 ? -19.634 1.538 -5.679 1.00 53.97 169 PHE A N 1
ATOM 1331 C CA . PHE A 1 169 ? -21.001 1.216 -6.013 1.00 53.97 169 PHE A CA 1
ATOM 1332 C C . PHE A 1 169 ? -21.799 2.448 -5.614 1.00 53.97 169 PHE A C 1
ATOM 1334 O O . PHE A 1 169 ? -21.691 2.874 -4.461 1.00 53.97 169 PHE A O 1
ATOM 1341 N N . GLU A 1 170 ? -22.571 3.020 -6.540 1.00 39.12 170 GLU A N 1
ATOM 1342 C CA . GLU A 1 170 ? -23.658 3.903 -6.127 1.00 39.12 170 GLU A CA 1
ATOM 1343 C C . GLU A 1 170 ? -24.385 3.199 -4.980 1.00 39.12 170 GLU A C 1
ATOM 1345 O O . GLU A 1 170 ? -24.642 1.988 -5.088 1.00 39.12 170 GLU A O 1
ATOM 1350 N N . PRO A 1 171 ? -24.649 3.878 -3.855 1.00 40.19 171 PRO A N 1
ATOM 1351 C CA . PRO A 1 171 ? -25.369 3.256 -2.769 1.00 40.19 171 PRO A CA 1
ATOM 1352 C C . PRO A 1 171 ? -26.774 2.922 -3.279 1.00 40.19 171 PRO A C 1
ATOM 1354 O O . PRO A 1 171 ? -27.698 3.720 -3.188 1.00 40.19 171 PRO A O 1
ATOM 1357 N N . PHE A 1 172 ? -26.961 1.698 -3.776 1.00 35.34 172 PHE A N 1
ATOM 1358 C CA . PHE A 1 172 ? -28.276 1.125 -4.065 1.00 35.34 172 PHE A CA 1
ATOM 1359 C C . PHE A 1 172 ? -29.157 1.081 -2.807 1.00 35.34 172 PHE A C 1
ATOM 1361 O O . PHE A 1 172 ? -30.355 0.832 -2.906 1.00 35.34 172 PHE A O 1
ATOM 1368 N N . TYR A 1 173 ? -28.591 1.372 -1.631 1.00 37.94 173 TYR A N 1
ATOM 1369 C CA . TYR A 1 173 ? -29.346 1.660 -0.422 1.00 37.94 173 TYR A CA 1
ATOM 1370 C C . TYR A 1 173 ? -30.341 2.824 -0.597 1.00 37.94 173 TYR A C 1
ATOM 1372 O O . TYR A 1 173 ? -31.378 2.778 0.045 1.00 37.94 173 TYR A O 1
ATOM 1380 N N . PHE A 1 174 ? -30.141 3.772 -1.524 1.00 39.19 174 PHE A N 1
ATOM 1381 C CA . PHE A 1 174 ? -31.141 4.810 -1.844 1.00 39.19 174 PHE A CA 1
ATOM 1382 C C . PHE A 1 174 ? -32.247 4.369 -2.825 1.00 39.19 174 PHE A C 1
ATOM 1384 O O . PHE A 1 174 ? -33.138 5.152 -3.130 1.00 39.19 174 PHE A O 1
ATOM 1391 N N . LEU A 1 175 ? -32.220 3.131 -3.336 1.00 41.06 175 LEU A N 1
ATOM 1392 C CA . LEU A 1 175 ? -33.172 2.638 -4.351 1.00 41.06 175 LEU A CA 1
ATOM 1393 C C . LEU A 1 175 ? -34.115 1.538 -3.831 1.00 41.06 175 LEU A C 1
ATOM 1395 O O . LEU A 1 175 ? -34.833 0.902 -4.604 1.00 41.06 175 LEU A O 1
ATOM 1399 N N . GLN A 1 176 ? -34.125 1.295 -2.521 1.00 41.47 176 GLN A N 1
ATOM 1400 C CA . GLN A 1 176 ? -35.139 0.484 -1.847 1.00 41.47 176 GLN A CA 1
ATOM 1401 C C . GLN A 1 176 ? -36.001 1.435 -1.010 1.00 41.47 176 GLN A C 1
ATOM 1403 O O . GLN A 1 176 ? -35.411 2.175 -0.223 1.00 41.47 176 GLN A O 1
ATOM 1408 N N . PRO A 1 177 ? -37.346 1.419 -1.125 1.00 45.81 177 PRO A N 1
ATOM 1409 C CA . PRO A 1 177 ? -38.203 2.208 -0.248 1.00 45.81 177 PRO A CA 1
ATOM 1410 C C . PRO A 1 177 ? -37.889 1.842 1.202 1.00 45.81 177 PRO A C 1
ATOM 1412 O O . PRO A 1 177 ? -38.168 0.727 1.651 1.00 45.81 177 PRO A O 1
ATOM 1415 N N . ASN A 1 178 ? -37.241 2.753 1.914 1.00 51.28 178 ASN A N 1
ATOM 1416 C CA . ASN A 1 178 ? -36.957 2.619 3.327 1.00 51.28 178 ASN A CA 1
ATOM 1417 C C . ASN A 1 178 ? -37.390 3.940 3.958 1.00 51.28 178 ASN A C 1
ATOM 1419 O O . ASN A 1 178 ? -36.738 4.950 3.705 1.00 51.28 178 ASN A O 1
ATOM 1423 N N . PRO A 1 179 ? -38.438 3.945 4.796 1.00 59.34 179 PRO A N 1
ATOM 1424 C CA . PRO A 1 179 ? -38.987 5.179 5.353 1.00 59.34 179 PRO A CA 1
ATOM 1425 C C . PRO A 1 179 ? -37.963 5.973 6.179 1.00 59.34 179 PRO A C 1
ATOM 1427 O O . PRO A 1 179 ? -38.132 7.171 6.379 1.00 59.34 179 PRO A O 1
ATOM 1430 N N . ILE A 1 180 ? -36.888 5.330 6.650 1.00 58.59 180 ILE A N 1
ATOM 1431 C CA . ILE A 1 180 ? -35.762 6.006 7.304 1.00 58.59 180 ILE A CA 1
ATOM 1432 C C . ILE A 1 180 ? -34.885 6.714 6.266 1.00 58.59 180 ILE A C 1
ATOM 1434 O O . ILE A 1 180 ? -34.489 7.855 6.474 1.00 58.59 180 ILE A O 1
ATOM 1438 N N . ILE A 1 181 ? -34.594 6.059 5.142 1.00 57.12 181 ILE A N 1
ATOM 1439 C CA . ILE A 1 181 ? -33.786 6.638 4.062 1.00 57.12 181 ILE A CA 1
ATOM 1440 C C . ILE A 1 181 ? -34.544 7.777 3.387 1.00 57.12 181 ILE A C 1
ATOM 1442 O O . ILE A 1 181 ? -33.936 8.811 3.147 1.00 57.12 181 ILE A O 1
ATOM 1446 N N . ASP A 1 182 ? -35.853 7.638 3.173 1.00 59.75 182 ASP A N 1
ATOM 1447 C CA . ASP A 1 182 ? -36.693 8.705 2.618 1.00 59.75 182 ASP A CA 1
ATOM 1448 C C . ASP A 1 182 ? -36.645 9.958 3.507 1.00 59.75 182 ASP A C 1
ATOM 1450 O O . ASP A 1 182 ? -36.430 11.056 3.004 1.00 59.75 182 ASP A O 1
ATOM 1454 N N . LYS A 1 183 ? -36.718 9.792 4.838 1.00 66.12 183 LYS A N 1
ATOM 1455 C CA . LYS A 1 183 ? -36.530 10.896 5.794 1.00 66.12 183 LYS A CA 1
ATOM 1456 C C . LYS A 1 183 ? -35.123 11.493 5.747 1.00 66.12 183 LYS A C 1
ATOM 1458 O O . LYS A 1 183 ? -34.980 12.706 5.823 1.00 66.12 183 LYS A O 1
ATOM 1463 N N . ILE A 1 184 ? -34.076 10.672 5.633 1.00 61.78 184 ILE A N 1
ATOM 1464 C CA . ILE A 1 184 ? -32.691 11.167 5.526 1.00 61.78 184 ILE A CA 1
ATOM 1465 C C . ILE A 1 184 ? -32.505 11.961 4.227 1.00 61.78 184 ILE A C 1
ATOM 1467 O O . ILE A 1 184 ? -31.907 13.032 4.252 1.00 61.78 184 ILE A O 1
ATOM 1471 N N . VAL A 1 185 ? -33.022 11.461 3.102 1.00 63.84 185 VAL A N 1
ATOM 1472 C CA . VAL A 1 185 ? -32.983 12.153 1.807 1.00 63.84 185 VAL A CA 1
ATOM 1473 C C . VAL A 1 185 ? -33.774 13.454 1.885 1.00 63.84 185 VAL A C 1
ATOM 1475 O O . VAL A 1 185 ? -33.245 14.481 1.481 1.00 63.84 185 VAL A O 1
ATOM 1478 N N . GLU A 1 186 ? -34.969 13.449 2.480 1.00 66.75 186 GLU A N 1
ATOM 1479 C CA . GLU A 1 186 ? -35.766 14.657 2.714 1.00 66.75 186 GLU A CA 1
ATOM 1480 C C . GLU A 1 186 ? -35.001 15.685 3.558 1.00 66.75 186 GLU A C 1
ATOM 1482 O O . GLU A 1 186 ? -34.946 16.854 3.186 1.00 66.75 186 GLU A O 1
ATOM 1487 N N . ILE A 1 187 ? -34.347 15.271 4.649 1.00 66.81 187 ILE A N 1
ATOM 1488 C CA . ILE A 1 187 ? -33.497 16.154 5.465 1.00 66.81 187 ILE A CA 1
ATOM 1489 C C . ILE A 1 187 ? -32.362 16.731 4.614 1.00 66.81 187 ILE A C 1
ATOM 1491 O O . ILE A 1 187 ? -32.121 17.933 4.651 1.00 66.81 187 ILE A O 1
ATOM 1495 N N . ILE A 1 188 ? -31.689 15.915 3.799 1.00 62.72 188 ILE A N 1
ATOM 1496 C CA . ILE A 1 188 ? -30.606 16.381 2.925 1.00 62.72 188 ILE A CA 1
ATOM 1497 C C . ILE A 1 188 ? -31.148 17.360 1.868 1.00 62.72 188 ILE A C 1
ATOM 1499 O O . ILE A 1 188 ? -30.563 18.422 1.667 1.00 62.72 188 ILE A O 1
ATOM 1503 N N . GLU A 1 189 ? -32.270 17.065 1.211 1.00 65.81 189 GLU A N 1
ATOM 1504 C CA . GLU A 1 189 ? -32.925 17.898 0.184 1.00 65.81 189 GLU A CA 1
ATOM 1505 C C . GLU A 1 189 ? -33.481 19.217 0.724 1.00 65.81 189 GLU A C 1
ATOM 1507 O O . GLU A 1 189 ? -33.362 20.247 0.058 1.00 65.81 189 GLU A O 1
ATOM 1512 N N . THR A 1 190 ? -34.038 19.204 1.933 1.00 66.19 190 THR A N 1
ATOM 1513 C CA . THR A 1 190 ? -34.616 20.386 2.588 1.00 66.19 190 THR A CA 1
ATOM 1514 C C . THR A 1 190 ? -33.593 21.195 3.378 1.00 66.19 190 THR A C 1
ATOM 1516 O O . THR A 1 190 ? -33.815 22.387 3.614 1.00 66.19 190 THR A O 1
ATOM 1519 N N . SER A 1 191 ? -32.462 20.593 3.757 1.00 64.50 191 SER A N 1
ATOM 1520 C CA . SER A 1 191 ? -31.386 21.304 4.440 1.00 64.50 191 SER A CA 1
ATOM 1521 C C . SER A 1 191 ? -30.823 22.428 3.569 1.00 64.50 191 SER A C 1
ATOM 1523 O O . SER A 1 191 ? -30.717 22.337 2.339 1.00 64.50 191 SER A O 1
ATOM 1525 N N . SER A 1 192 ? -30.398 23.504 4.228 1.00 61.28 192 SER A N 1
ATOM 1526 C CA . SER A 1 192 ? -29.659 24.608 3.604 1.00 61.28 192 SER A CA 1
ATOM 1527 C C . SER A 1 192 ? -28.426 24.122 2.827 1.00 61.28 192 SER A C 1
ATOM 1529 O O . SER A 1 192 ? -28.036 24.765 1.849 1.00 61.28 192 SER A O 1
ATOM 1531 N N . PHE A 1 193 ? -27.893 22.951 3.189 1.00 58.88 193 PHE A N 1
ATOM 1532 C CA . PHE A 1 193 ? -26.748 22.296 2.569 1.00 58.88 193 PHE A CA 1
ATOM 1533 C C . PHE A 1 193 ? -26.921 22.044 1.068 1.00 58.88 193 PHE A C 1
ATOM 1535 O O . PHE A 1 193 ? -26.032 22.376 0.286 1.00 58.88 193 PHE A O 1
ATOM 1542 N N . ASN A 1 194 ? -28.066 21.517 0.619 1.00 58.81 194 ASN A N 1
ATOM 1543 C CA . ASN A 1 194 ? -28.264 21.239 -0.808 1.00 58.81 194 ASN A CA 1
ATOM 1544 C C . ASN A 1 194 ? -28.379 22.521 -1.636 1.00 58.81 194 ASN A C 1
ATOM 1546 O O . ASN A 1 194 ? -27.895 22.589 -2.772 1.00 58.81 194 ASN A O 1
ATOM 1550 N N . ARG A 1 195 ? -28.964 23.574 -1.055 1.00 59.53 195 ARG A N 1
ATOM 1551 C CA . ARG A 1 195 ? -29.033 24.892 -1.689 1.00 59.53 195 ARG A CA 1
ATOM 1552 C C . ARG A 1 195 ? -27.639 25.502 -1.817 1.00 59.53 195 ARG A C 1
ATOM 1554 O O . ARG A 1 195 ? -27.311 26.039 -2.872 1.00 59.53 195 ARG A O 1
ATOM 1561 N N . GLU A 1 196 ? -26.813 25.365 -0.786 1.00 56.91 196 GLU A N 1
ATOM 1562 C CA . GLU A 1 196 ? -25.443 25.871 -0.768 1.00 56.91 196 GLU A CA 1
ATOM 1563 C C . GLU A 1 196 ? -24.521 25.088 -1.714 1.00 56.91 196 GLU A C 1
ATOM 1565 O O . GLU A 1 196 ? -23.845 25.704 -2.537 1.00 56.91 196 GLU A O 1
ATOM 1570 N N . ILE A 1 197 ? -24.590 23.750 -1.734 1.00 59.06 197 ILE A N 1
ATOM 1571 C CA . ILE A 1 197 ? -23.879 22.916 -2.719 1.00 59.06 197 ILE A CA 1
ATOM 1572 C C . ILE A 1 197 ? -24.292 23.274 -4.145 1.00 59.06 197 ILE A C 1
ATOM 1574 O O . ILE A 1 197 ? -23.438 23.377 -5.023 1.00 59.06 197 ILE A O 1
ATOM 1578 N N . THR A 1 198 ? -25.588 23.455 -4.405 1.00 58.34 198 THR A N 1
ATOM 1579 C CA . THR A 1 198 ? -26.082 23.779 -5.752 1.00 58.34 198 THR A CA 1
ATOM 1580 C C . THR A 1 198 ? -25.596 25.154 -6.202 1.00 58.34 198 THR A C 1
ATOM 1582 O O . THR A 1 198 ? -25.098 25.297 -7.319 1.00 58.34 198 THR A O 1
ATOM 1585 N N . LEU A 1 199 ? -25.677 26.163 -5.327 1.00 58.78 199 LEU A N 1
ATOM 1586 C CA . LEU A 1 199 ? -25.140 27.499 -5.596 1.00 58.78 199 LEU A CA 1
ATOM 1587 C C . LEU A 1 199 ? -23.628 27.450 -5.858 1.00 58.78 199 LEU A C 1
ATOM 1589 O O . LEU A 1 199 ? -23.151 28.076 -6.804 1.00 58.78 199 LEU A O 1
ATOM 1593 N N . GLN A 1 200 ? -22.885 26.662 -5.080 1.00 56.00 200 GLN A N 1
ATOM 1594 C CA . GLN A 1 200 ? -21.437 26.528 -5.224 1.00 56.00 200 GLN A CA 1
ATOM 1595 C C . GLN A 1 200 ? -21.026 25.722 -6.470 1.00 56.00 200 GLN A C 1
ATOM 1597 O O . GLN A 1 200 ? -20.080 26.118 -7.151 1.00 56.00 200 GLN A O 1
ATOM 1602 N N . LYS A 1 201 ? -21.757 24.659 -6.843 1.00 56.53 201 LYS A N 1
ATOM 1603 C CA . LYS A 1 201 ? -21.570 23.930 -8.116 1.00 56.53 201 LYS A CA 1
ATOM 1604 C C . LYS A 1 201 ? -21.801 24.842 -9.318 1.00 56.53 201 LYS A C 1
ATOM 1606 O O . LYS A 1 201 ? -20.991 24.844 -10.239 1.00 56.53 201 LYS A O 1
ATOM 1611 N N . ASN A 1 202 ? -22.861 25.651 -9.287 1.00 56.28 202 ASN A N 1
ATOM 1612 C CA . ASN A 1 202 ? -23.137 26.629 -10.340 1.00 56.28 202 ASN A CA 1
ATOM 1613 C C . ASN A 1 202 ? -22.025 27.681 -10.439 1.00 56.28 202 ASN A C 1
ATOM 1615 O O . ASN A 1 202 ? -21.601 28.015 -11.541 1.00 56.28 202 ASN A O 1
ATOM 1619 N N . HIS A 1 203 ? -21.509 28.161 -9.303 1.00 55.66 203 HIS A N 1
ATOM 1620 C CA . HIS A 1 203 ? -20.374 29.084 -9.286 1.00 55.66 203 HIS A CA 1
ATOM 1621 C C . HIS A 1 203 ? -19.102 28.441 -9.872 1.00 55.66 203 HIS A C 1
ATOM 1623 O O . HIS A 1 203 ? -18.376 29.089 -10.618 1.00 55.66 203 HIS A O 1
ATOM 1629 N N . MET A 1 204 ? -18.851 27.154 -9.604 1.00 52.28 204 MET A N 1
ATOM 1630 C CA . MET A 1 204 ? -17.709 26.418 -10.164 1.00 52.28 204 MET A CA 1
ATOM 1631 C C . MET A 1 204 ? -17.816 26.234 -11.686 1.00 52.28 204 MET A C 1
ATOM 1633 O O . MET A 1 204 ? -16.851 26.512 -12.392 1.00 52.28 204 MET A O 1
ATOM 1637 N N . LEU A 1 205 ? -18.996 25.862 -12.197 1.00 55.88 205 LEU A N 1
ATOM 1638 C CA . LEU A 1 205 ? -19.254 25.760 -13.641 1.00 55.88 205 LEU A CA 1
ATOM 1639 C C . LEU A 1 205 ? -19.066 27.112 -14.348 1.00 55.88 205 LEU A C 1
ATOM 1641 O O . LEU A 1 205 ? -18.455 27.174 -15.410 1.00 55.88 205 LEU A O 1
ATOM 1645 N N . GLN A 1 206 ? -19.512 28.212 -13.729 1.00 50.88 206 GLN A N 1
ATOM 1646 C CA . GLN A 1 206 ? -19.291 29.564 -14.259 1.00 50.88 206 GLN A CA 1
ATOM 1647 C C . GLN A 1 206 ? -17.801 29.939 -14.313 1.00 50.88 206 GLN A C 1
ATOM 1649 O O . GLN A 1 206 ? -17.377 30.630 -15.239 1.00 50.88 206 GLN A O 1
ATOM 1654 N N . VAL A 1 207 ? -16.995 29.482 -13.347 1.00 48.81 207 VAL A N 1
ATOM 1655 C CA . VAL A 1 207 ? -15.535 29.684 -13.349 1.00 48.81 207 VAL A CA 1
ATOM 1656 C C . VAL A 1 207 ? -14.863 28.853 -14.445 1.00 48.81 207 VAL A C 1
ATOM 1658 O O . VAL A 1 207 ? -13.986 29.368 -15.136 1.00 48.81 207 VAL A O 1
ATOM 1661 N N . GLU A 1 208 ? -15.282 27.603 -14.659 1.00 48.94 208 GLU A N 1
ATOM 1662 C CA . GLU A 1 208 ? -14.775 26.762 -15.755 1.00 48.94 208 GLU A CA 1
ATOM 1663 C C . GLU A 1 208 ? -15.103 27.365 -17.131 1.00 48.94 208 GLU A C 1
ATOM 1665 O O . GLU A 1 208 ? -14.210 27.507 -17.969 1.00 48.94 208 GLU A O 1
ATOM 1670 N N . GLU A 1 209 ? -16.339 27.833 -17.333 1.00 52.19 209 GLU A N 1
ATOM 1671 C CA . GLU A 1 209 ? -16.754 28.532 -18.558 1.00 52.19 209 GLU A CA 1
ATOM 1672 C C . GLU A 1 209 ? -16.012 29.864 -18.777 1.00 52.19 209 GLU A C 1
ATOM 1674 O O . GLU A 1 209 ? -15.809 30.290 -19.922 1.00 52.19 209 GLU A O 1
ATOM 1679 N N . ALA A 1 210 ? -15.605 30.542 -17.698 1.00 44.06 210 ALA A N 1
ATOM 1680 C CA . ALA A 1 210 ? -14.825 31.777 -17.759 1.00 44.06 210 ALA A CA 1
ATOM 1681 C C . ALA A 1 210 ? -13.334 31.525 -18.059 1.00 44.06 210 ALA A C 1
ATOM 1683 O O . ALA A 1 210 ? -12.711 32.330 -18.761 1.00 44.06 210 ALA A O 1
ATOM 1684 N N . ASN A 1 211 ? -12.775 30.407 -17.585 1.00 45.75 211 ASN A N 1
ATOM 1685 C CA . ASN A 1 211 ? -11.372 30.029 -17.787 1.00 45.75 211 ASN A CA 1
ATOM 1686 C C . ASN A 1 211 ? -11.046 29.684 -19.244 1.00 45.75 211 ASN A C 1
ATOM 1688 O O . ASN A 1 211 ? -9.942 29.976 -19.703 1.00 45.75 211 ASN A O 1
ATOM 1692 N N . ASP A 1 212 ? -12.016 29.162 -19.998 1.00 45.94 212 ASP A N 1
ATOM 1693 C CA . ASP A 1 212 ? -11.857 28.888 -21.433 1.00 45.94 212 ASP A CA 1
ATOM 1694 C C . ASP A 1 212 ? -11.811 30.168 -22.293 1.00 45.94 212 ASP A C 1
ATOM 1696 O O . ASP A 1 212 ? -11.452 30.125 -23.471 1.00 45.94 212 ASP A O 1
ATOM 1700 N N . LYS A 1 213 ? -12.157 31.336 -21.725 1.00 50.38 213 LYS A N 1
ATOM 1701 C CA . LYS A 1 213 ? -12.348 32.576 -22.496 1.00 50.38 213 LYS A CA 1
ATOM 1702 C C . LYS A 1 213 ? -11.317 33.677 -22.272 1.00 50.38 213 LYS A C 1
ATOM 1704 O O . LYS A 1 213 ? -11.318 34.598 -23.080 1.00 50.38 213 LYS A O 1
ATOM 1709 N N . ASN A 1 214 ? -10.445 33.638 -21.257 1.00 41.56 214 ASN A N 1
ATOM 1710 C CA . ASN A 1 214 ? -9.344 34.608 -21.113 1.00 41.56 214 ASN A CA 1
ATOM 1711 C C . ASN A 1 214 ? -8.330 34.195 -20.029 1.00 41.56 214 ASN A C 1
ATOM 1713 O O . ASN A 1 214 ? -8.680 34.116 -18.858 1.00 41.56 214 ASN A O 1
ATOM 1717 N N . ALA A 1 215 ? -7.063 34.027 -20.432 1.00 36.75 215 ALA A N 1
ATOM 1718 C CA . ALA A 1 215 ? -5.885 33.699 -19.616 1.00 36.75 215 ALA A CA 1
ATOM 1719 C C . ALA A 1 215 ? -5.939 34.219 -18.165 1.00 36.75 215 ALA A C 1
ATOM 1721 O O . ALA A 1 215 ? -5.837 35.425 -17.937 1.00 36.75 215 ALA A O 1
ATOM 1722 N N . SER A 1 216 ? -6.063 33.310 -17.201 1.00 44.94 216 SER A N 1
ATOM 1723 C CA . SER A 1 216 ? -6.237 33.624 -15.785 1.00 44.94 216 SER A CA 1
ATOM 1724 C C . SER A 1 216 ? -4.971 33.333 -14.971 1.00 44.94 216 SER A C 1
ATOM 1726 O O . SER A 1 216 ? -4.455 32.215 -14.993 1.00 44.94 216 SER A O 1
ATOM 1728 N N . GLU A 1 217 ? -4.480 34.334 -14.241 1.00 40.03 217 GLU A N 1
ATOM 1729 C CA . GLU A 1 217 ? -3.396 34.193 -13.263 1.00 40.03 217 GLU A CA 1
ATOM 1730 C C . GLU A 1 217 ? -3.957 33.700 -11.916 1.00 40.03 217 GLU A C 1
ATOM 1732 O O . GLU A 1 217 ? -5.038 34.106 -11.485 1.00 40.03 217 GLU A O 1
ATOM 1737 N N . LEU A 1 218 ? -3.224 32.793 -11.264 1.00 41.47 218 LEU A N 1
ATOM 1738 C CA . LEU A 1 218 ? -3.569 32.199 -9.969 1.00 41.47 218 LEU A CA 1
ATOM 1739 C C . LEU A 1 218 ? -3.183 33.135 -8.819 1.00 41.47 218 LEU A C 1
ATOM 1741 O O . LEU A 1 218 ? -2.042 33.593 -8.746 1.00 41.47 218 LEU A O 1
ATOM 1745 N N . CYS A 1 219 ? -4.086 33.334 -7.855 1.00 39.78 219 CYS A N 1
ATOM 1746 C CA . CYS A 1 219 ? -3.697 33.896 -6.566 1.00 39.78 219 CYS A CA 1
ATOM 1747 C C . CYS A 1 219 ? -2.803 32.897 -5.810 1.00 39.78 219 CYS A C 1
ATOM 1749 O O . CYS A 1 219 ? -3.251 31.817 -5.423 1.00 39.78 219 CYS A O 1
ATOM 1751 N N . VAL A 1 220 ? -1.545 33.273 -5.568 1.00 39.94 220 VAL A N 1
ATOM 1752 C CA . VAL A 1 220 ? -0.522 32.421 -4.929 1.00 39.94 220 VAL A CA 1
ATOM 1753 C C . VAL A 1 220 ? -0.832 32.132 -3.448 1.00 39.94 220 VAL A C 1
ATOM 1755 O O . VAL A 1 220 ? -0.310 31.172 -2.888 1.00 39.94 220 VAL A O 1
ATOM 1758 N N . GLU A 1 221 ? -1.711 32.916 -2.815 1.00 34.66 221 GLU A N 1
ATOM 1759 C CA . GLU A 1 221 ? -2.014 32.813 -1.379 1.00 34.66 221 GLU A CA 1
ATOM 1760 C C . GLU A 1 221 ? -3.331 32.083 -1.055 1.00 34.66 221 GLU A C 1
ATOM 1762 O O . GLU A 1 221 ? -3.430 31.465 0.004 1.00 34.66 221 GLU A O 1
ATOM 1767 N N . CYS A 1 222 ? -4.333 32.103 -1.946 1.00 44.44 222 CYS A N 1
ATOM 1768 C CA . CYS A 1 222 ? -5.630 31.442 -1.713 1.00 44.44 222 CYS A CA 1
ATOM 1769 C C . CYS A 1 222 ? -6.100 30.514 -2.846 1.00 44.44 222 CYS A C 1
ATOM 1771 O O . CYS A 1 222 ? -7.123 29.849 -2.698 1.00 44.44 222 CYS A O 1
ATOM 1773 N N . GLY A 1 223 ? -5.381 30.449 -3.972 1.00 46.41 223 GLY A N 1
ATOM 1774 C CA . GLY A 1 223 ? -5.727 29.592 -5.111 1.00 46.41 223 GLY A CA 1
ATOM 1775 C C . GLY A 1 223 ? -6.929 30.059 -5.941 1.00 46.41 223 GLY A C 1
ATOM 1776 O O . GLY A 1 223 ? -7.326 29.350 -6.862 1.00 46.41 223 GLY A O 1
ATOM 1777 N N . GLN A 1 224 ? -7.513 31.230 -5.656 1.00 51.34 224 GLN A N 1
ATOM 1778 C CA . GLN A 1 224 ? -8.615 31.773 -6.457 1.00 51.34 224 GLN A CA 1
ATOM 1779 C C . GLN A 1 224 ? -8.143 32.208 -7.850 1.00 51.34 224 GLN A C 1
ATOM 1781 O O . GLN A 1 224 ? -7.084 32.825 -8.004 1.00 51.34 224 GLN A O 1
ATOM 1786 N N . ILE A 1 225 ? -8.962 31.891 -8.853 1.00 44.25 225 ILE A N 1
ATOM 1787 C CA . ILE A 1 225 ? -8.765 32.268 -10.249 1.00 44.25 225 ILE A CA 1
ATOM 1788 C C . ILE A 1 225 ? -9.550 33.559 -10.504 1.00 44.25 225 ILE A C 1
ATOM 1790 O O . ILE A 1 225 ? -10.776 33.562 -10.408 1.00 44.25 225 ILE A 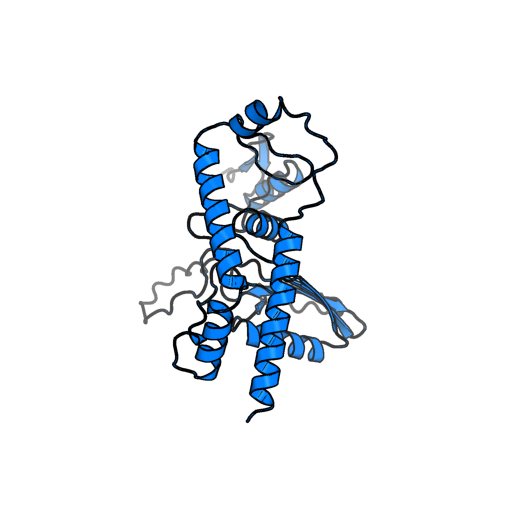O 1
ATOM 1794 N N . PHE A 1 226 ? -8.860 34.657 -10.817 1.00 41.34 226 PHE A N 1
ATOM 1795 C CA . PHE A 1 226 ? -9.507 35.913 -11.202 1.00 41.34 226 PHE A CA 1
ATOM 1796 C C . PHE A 1 226 ? -9.437 36.094 -12.720 1.00 41.34 226 PHE A C 1
ATOM 1798 O O . PHE A 1 226 ? -8.366 36.039 -13.325 1.00 41.34 226 PHE A O 1
ATOM 1805 N N . GLY A 1 227 ? -10.587 36.337 -13.352 1.00 35.66 227 GLY A N 1
ATOM 1806 C CA . GLY A 1 227 ? -10.634 36.731 -14.758 1.00 35.66 227 GLY A CA 1
ATOM 1807 C C . GLY A 1 227 ? -10.068 38.142 -14.947 1.00 35.66 227 GLY A C 1
ATOM 1808 O O . GLY A 1 227 ? -10.395 39.049 -14.182 1.00 35.66 227 GLY A O 1
ATOM 1809 N N . LYS A 1 228 ? -9.275 38.364 -16.006 1.00 38.50 228 LYS A N 1
ATOM 1810 C CA . LYS A 1 228 ? -8.626 39.659 -16.328 1.00 38.50 228 LYS A CA 1
ATOM 1811 C C . LYS A 1 228 ? -9.568 40.875 -16.343 1.00 38.50 228 LYS A C 1
ATOM 1813 O O . LYS A 1 228 ? -9.119 42.000 -16.154 1.00 38.50 228 LYS A O 1
ATOM 1818 N N . LYS A 1 229 ? -10.873 40.664 -16.538 1.00 39.56 229 LYS A N 1
ATOM 1819 C CA . LYS A 1 229 ? -11.886 41.730 -16.581 1.00 39.56 229 LYS A CA 1
ATOM 1820 C C . LYS A 1 229 ? -12.263 42.280 -15.196 1.00 39.56 229 LYS A C 1
ATOM 1822 O O . LYS A 1 229 ? -12.528 43.467 -15.077 1.00 39.56 229 LYS A O 1
ATOM 1827 N N . LEU A 1 230 ? -12.197 41.450 -14.150 1.00 37.16 230 LEU A N 1
ATOM 1828 C CA . LEU A 1 230 ? -12.464 41.858 -12.762 1.00 37.16 230 LEU A CA 1
ATOM 1829 C C . LEU A 1 230 ? -11.311 42.664 -12.148 1.00 37.16 230 LEU A C 1
ATOM 1831 O O . LEU A 1 230 ? -11.522 43.390 -11.182 1.00 37.16 230 LEU A O 1
ATOM 1835 N N . ILE A 1 231 ? -10.101 42.557 -12.702 1.00 38.66 231 ILE A N 1
ATOM 1836 C CA . ILE A 1 231 ? -8.930 43.308 -12.231 1.00 38.66 231 ILE A CA 1
ATOM 1837 C C . ILE A 1 231 ? -9.011 44.764 -12.722 1.00 38.66 231 ILE A C 1
ATOM 1839 O O . ILE A 1 231 ? -8.840 45.682 -11.929 1.00 38.66 231 ILE A O 1
ATOM 1843 N N . ALA A 1 232 ? -9.402 44.985 -13.982 1.00 41.03 232 ALA A N 1
ATOM 1844 C CA . ALA A 1 232 ? -9.487 46.322 -14.580 1.00 41.03 232 ALA A CA 1
ATOM 1845 C C . ALA A 1 232 ? -10.629 47.200 -14.022 1.00 41.03 232 ALA A C 1
ATOM 1847 O O . ALA A 1 232 ? -10.502 48.420 -13.961 1.00 41.03 232 ALA A O 1
ATOM 1848 N N . GLU A 1 233 ? -11.748 46.608 -13.591 1.00 43.06 233 GLU A N 1
ATOM 1849 C CA . GLU A 1 233 ? -12.868 47.362 -12.998 1.00 43.06 233 GLU A CA 1
ATOM 1850 C C . GLU A 1 233 ? -12.608 47.740 -11.527 1.00 43.06 233 GLU A C 1
ATOM 1852 O O . GLU A 1 233 ? -13.114 48.756 -11.049 1.00 43.06 233 GLU A O 1
ATOM 1857 N N . ASN A 1 234 ? -11.754 46.982 -10.830 1.00 44.69 234 ASN A N 1
ATOM 1858 C CA . ASN A 1 234 ? -11.412 47.201 -9.421 1.00 44.69 234 ASN A CA 1
ATOM 1859 C C . ASN A 1 234 ? -10.121 48.018 -9.208 1.00 44.69 234 ASN A C 1
ATOM 1861 O O . ASN A 1 234 ? -9.838 48.431 -8.085 1.00 44.69 234 ASN A O 1
ATOM 1865 N N . GLU A 1 235 ? -9.362 48.328 -10.266 1.00 42.53 235 GLU A N 1
ATOM 1866 C CA . GLU A 1 235 ? -8.197 49.230 -10.202 1.00 42.53 235 GLU A CA 1
ATOM 1867 C C . GLU A 1 235 ? -8.578 50.685 -9.864 1.00 42.53 235 GLU A C 1
ATOM 1869 O O . GLU A 1 235 ? -7.777 51.413 -9.279 1.00 42.53 235 GLU A O 1
ATOM 1874 N N . ASN A 1 236 ? -9.824 51.093 -10.129 1.00 44.38 236 ASN A N 1
ATOM 1875 C CA . ASN A 1 236 ? -10.338 52.427 -9.788 1.00 44.38 236 ASN A CA 1
ATOM 1876 C C . ASN A 1 236 ? -10.904 52.535 -8.356 1.00 44.38 236 ASN A C 1
ATOM 1878 O O . ASN A 1 236 ? -11.291 53.621 -7.927 1.00 44.38 236 ASN A O 1
ATOM 1882 N N . GLN A 1 237 ? -10.938 51.433 -7.599 1.00 44.66 237 GLN A N 1
ATOM 1883 C CA . GLN A 1 237 ? -11.384 51.381 -6.203 1.00 44.66 237 GLN A CA 1
ATOM 1884 C C . GLN A 1 237 ? -10.323 50.666 -5.358 1.00 44.66 237 GLN A C 1
ATOM 1886 O O . GLN A 1 237 ? -10.512 49.525 -4.958 1.00 44.66 237 GLN A O 1
ATOM 1891 N N . GLY A 1 238 ? -9.185 51.337 -5.136 1.00 33.94 238 GLY A N 1
ATOM 1892 C CA . GLY A 1 238 ? -8.067 50.940 -4.262 1.00 33.94 238 GLY A CA 1
ATOM 1893 C C . GLY A 1 238 ? -8.170 49.560 -3.598 1.00 33.94 238 GLY A C 1
ATOM 1894 O O . GLY A 1 238 ? -8.702 49.429 -2.496 1.00 33.94 238 GLY A O 1
ATOM 1895 N N . PHE A 1 239 ? -7.627 48.532 -4.255 1.00 37.31 239 PHE A N 1
ATOM 1896 C CA . PHE A 1 239 ? -7.614 47.169 -3.729 1.00 37.31 239 PHE A CA 1
ATOM 1897 C C . PHE A 1 239 ? -6.669 47.073 -2.519 1.00 37.31 239 PHE A C 1
ATOM 1899 O O . PHE A 1 239 ? -5.443 47.023 -2.655 1.00 37.31 239 PHE A O 1
ATOM 1906 N N . GLU A 1 240 ? -7.236 47.040 -1.311 1.00 37.56 240 GLU A N 1
ATOM 1907 C CA . GLU A 1 240 ? -6.511 46.666 -0.096 1.00 37.56 240 GLU A CA 1
ATOM 1908 C C . GLU A 1 240 ? -6.048 45.208 -0.225 1.00 37.56 240 GLU A C 1
ATOM 1910 O O . GLU A 1 240 ? -6.801 44.271 0.048 1.00 37.56 240 GLU A O 1
ATOM 1915 N N . LYS A 1 241 ? -4.769 45.017 -0.580 1.00 38.41 241 LYS A N 1
ATOM 1916 C CA . LYS A 1 241 ? -4.070 43.716 -0.651 1.00 38.41 241 LYS A CA 1
ATOM 1917 C C . LYS A 1 241 ? -4.207 42.845 0.616 1.00 38.41 241 LYS A C 1
ATOM 1919 O O . LYS A 1 241 ? -3.893 41.665 0.576 1.00 38.41 241 LYS A O 1
ATOM 1924 N N . ASN A 1 242 ? -4.741 43.393 1.710 1.00 35.97 242 ASN A N 1
ATOM 1925 C CA . ASN A 1 242 ? -4.892 42.742 3.011 1.00 35.97 242 ASN A CA 1
ATOM 1926 C C . ASN A 1 242 ? -6.320 42.233 3.319 1.00 35.97 242 ASN A C 1
ATOM 1928 O O . ASN A 1 242 ? -6.573 41.793 4.440 1.00 35.97 242 ASN A O 1
ATOM 1932 N N . LYS A 1 243 ? -7.265 42.268 2.364 1.00 38.31 243 LYS A N 1
ATOM 1933 C CA . LYS A 1 243 ? -8.647 41.767 2.557 1.00 38.31 243 LYS A CA 1
ATOM 1934 C C . LYS A 1 243 ? -8.908 40.337 2.076 1.00 38.31 243 LYS A C 1
ATOM 1936 O O . LYS A 1 243 ? -10.038 39.865 2.208 1.00 38.31 243 LYS A O 1
ATOM 1941 N N . CYS A 1 244 ? -7.893 39.607 1.607 1.00 34.78 244 CYS A N 1
ATOM 1942 C CA . CYS A 1 244 ? -8.009 38.167 1.364 1.00 34.78 244 CYS A CA 1
ATOM 1943 C C . CYS A 1 244 ? -8.076 37.422 2.714 1.00 34.78 244 CYS A C 1
ATOM 1945 O O . CYS A 1 244 ? -7.103 36.846 3.199 1.00 34.78 244 CYS A O 1
ATOM 1947 N N . LYS A 1 245 ? -9.226 37.497 3.396 1.00 37.41 245 LYS A N 1
ATOM 1948 C CA . LYS A 1 245 ? -9.503 36.702 4.595 1.00 37.41 245 LYS A CA 1
ATOM 1949 C C . LYS A 1 245 ? -9.472 35.238 4.178 1.00 37.41 245 LYS A C 1
ATOM 1951 O O . LYS A 1 245 ? -10.416 34.803 3.535 1.00 37.41 245 LYS A O 1
ATOM 1956 N N . LYS A 1 246 ? -8.385 34.534 4.524 1.00 34.22 246 LYS A N 1
ATOM 1957 C CA . LYS A 1 246 ? -8.212 33.068 4.567 1.00 34.22 246 LYS A CA 1
ATOM 1958 C C . LYS A 1 246 ? -9.470 32.285 4.156 1.00 34.22 246 LYS A C 1
ATOM 1960 O O . LYS A 1 246 ? -10.160 31.742 5.013 1.00 34.22 246 LYS A O 1
ATOM 1965 N N . PHE A 1 247 ? -9.770 32.210 2.865 1.00 36.06 247 PHE A N 1
ATOM 1966 C CA . PHE A 1 247 ? -10.837 31.346 2.378 1.00 36.06 247 PHE A CA 1
ATOM 1967 C C . PHE A 1 247 ? -10.168 30.070 1.894 1.00 36.06 247 PHE A C 1
ATOM 1969 O O . PHE A 1 247 ? -9.858 29.905 0.718 1.00 36.06 247 PHE A O 1
ATOM 1976 N N . ASN A 1 248 ? -9.836 29.193 2.839 1.00 42.62 248 ASN A N 1
ATOM 1977 C CA . ASN A 1 248 ? -9.403 27.854 2.487 1.00 42.62 248 ASN A CA 1
ATOM 1978 C C . ASN A 1 248 ? -10.664 27.083 2.078 1.00 42.62 248 ASN A C 1
ATOM 1980 O O . ASN A 1 248 ? -11.417 26.609 2.920 1.00 42.62 248 ASN A O 1
ATOM 1984 N N . PHE A 1 249 ? -10.914 27.008 0.771 1.00 45.03 249 PHE A N 1
ATOM 1985 C CA . PHE A 1 249 ? -12.076 26.336 0.181 1.00 45.03 249 PHE A CA 1
ATOM 1986 C C . PHE A 1 249 ? -12.291 24.925 0.754 1.00 45.03 249 PHE A C 1
ATOM 1988 O O . PHE A 1 249 ? -13.416 24.534 1.051 1.00 45.03 249 PHE A O 1
ATOM 1995 N N . GLN A 1 250 ? -11.202 24.190 1.006 1.00 44.66 250 GLN A N 1
ATOM 1996 C CA . GLN A 1 250 ? -11.268 22.863 1.617 1.00 44.66 250 GLN A CA 1
ATOM 1997 C C . GLN A 1 250 ? -11.655 22.905 3.098 1.00 44.66 250 GLN A C 1
ATOM 1999 O O . GLN A 1 250 ? -12.339 21.993 3.556 1.00 44.66 250 GLN A O 1
ATOM 2004 N N . SER A 1 251 ? -11.237 23.929 3.853 1.00 47.62 251 SER A N 1
ATOM 2005 C CA . SER A 1 251 ? -11.664 24.071 5.248 1.00 47.62 251 SER A CA 1
ATOM 2006 C C . SER A 1 251 ? -13.118 24.509 5.338 1.00 47.62 251 SER A C 1
ATOM 2008 O O . SER A 1 251 ? -13.823 23.984 6.179 1.00 47.62 251 SER A O 1
ATOM 2010 N N . HIS A 1 252 ? -13.589 25.386 4.447 1.00 48.12 252 HIS A N 1
ATOM 2011 C CA . HIS A 1 252 ? -14.978 25.842 4.462 1.00 48.12 252 HIS A CA 1
ATOM 2012 C C . HIS A 1 252 ? -15.957 24.729 4.067 1.00 48.12 252 HIS A C 1
ATOM 2014 O O . HIS A 1 252 ? -16.964 24.541 4.739 1.00 48.12 252 HIS A O 1
ATOM 2020 N N . ILE A 1 253 ? -15.625 23.922 3.048 1.00 51.16 253 ILE A N 1
ATOM 2021 C CA . ILE A 1 253 ? -16.411 22.722 2.715 1.00 51.16 253 ILE A CA 1
ATOM 2022 C C . ILE A 1 253 ? -16.387 21.724 3.871 1.00 51.16 253 ILE A C 1
ATOM 2024 O O . ILE A 1 253 ? -17.416 21.132 4.171 1.00 51.16 253 ILE A O 1
ATOM 2028 N N . ARG A 1 254 ? -15.235 21.535 4.529 1.00 53.97 254 ARG A N 1
ATOM 2029 C CA . ARG A 1 254 ? -15.137 20.641 5.689 1.00 53.97 254 ARG A CA 1
ATOM 2030 C C . ARG A 1 254 ? -15.966 21.152 6.866 1.00 53.97 254 ARG A C 1
ATOM 2032 O O . ARG A 1 254 ? -16.712 20.373 7.426 1.00 53.97 254 ARG A O 1
ATOM 2039 N N . GLU A 1 255 ? -15.871 22.430 7.212 1.00 55.41 255 GLU A N 1
ATOM 2040 C CA . GLU A 1 255 ? -16.643 23.041 8.299 1.00 55.41 255 GLU A CA 1
ATOM 2041 C C . GLU A 1 255 ? -18.149 22.975 8.020 1.00 55.41 255 GLU A C 1
ATOM 2043 O O . GLU A 1 255 ? -18.911 22.608 8.910 1.00 55.41 255 GLU A O 1
ATOM 2048 N N . ALA A 1 256 ? -18.571 23.259 6.783 1.00 52.38 256 ALA A N 1
ATOM 2049 C CA . ALA A 1 256 ? -19.963 23.118 6.366 1.00 52.38 256 ALA A CA 1
ATOM 2050 C C . ALA A 1 256 ? -20.417 21.652 6.430 1.00 52.38 256 ALA A C 1
ATOM 2052 O O . ALA A 1 256 ? -21.453 21.350 7.012 1.00 52.38 256 ALA A O 1
ATOM 2053 N N . PHE A 1 257 ? -19.622 20.722 5.895 1.00 58.44 257 PHE A N 1
ATOM 2054 C CA . PHE A 1 257 ? -19.920 19.293 5.956 1.00 58.44 257 PHE A CA 1
ATOM 2055 C C . PHE A 1 257 ? -20.009 18.791 7.402 1.00 58.44 257 PHE A C 1
ATOM 2057 O O . PHE A 1 257 ? -20.974 18.121 7.743 1.00 58.44 257 PHE A O 1
ATOM 2064 N N . ASP A 1 258 ? -19.056 19.145 8.266 1.00 59.62 258 ASP A N 1
ATOM 2065 C CA . ASP A 1 258 ? -19.031 18.738 9.674 1.00 59.62 258 ASP A CA 1
ATOM 2066 C C . ASP A 1 258 ? -20.236 19.314 10.443 1.00 59.62 258 ASP A C 1
ATOM 2068 O O . ASP A 1 258 ? -20.856 18.606 11.239 1.00 59.62 258 ASP A O 1
ATOM 2072 N N . TYR A 1 259 ? -20.612 20.572 10.178 1.00 61.38 259 TYR A N 1
ATOM 2073 C CA . TYR A 1 259 ? -21.809 21.197 10.750 1.00 61.38 259 TYR A CA 1
ATOM 2074 C C . TYR A 1 259 ? -23.093 20.477 10.317 1.00 61.38 259 TYR A C 1
ATOM 2076 O O . TYR A 1 259 ? -23.909 20.113 11.160 1.00 61.38 259 TYR A O 1
ATOM 2084 N N . HIS A 1 260 ? -23.251 20.204 9.023 1.00 57.16 260 HIS A N 1
ATOM 2085 C CA . HIS A 1 260 ? -24.458 19.562 8.504 1.00 57.16 260 HIS A CA 1
ATOM 2086 C C . HIS A 1 260 ? -24.535 18.070 8.840 1.00 57.16 260 HIS A C 1
ATOM 2088 O O . HIS A 1 260 ? -25.617 17.559 9.107 1.00 57.16 260 HIS A O 1
ATOM 2094 N N . MET A 1 261 ? -23.406 17.360 8.907 1.00 61.78 261 MET A N 1
ATOM 2095 C CA . MET A 1 261 ? -23.378 15.981 9.406 1.00 61.78 261 MET A CA 1
ATOM 2096 C C . MET A 1 261 ? -23.800 15.906 10.873 1.00 61.78 261 MET A C 1
ATOM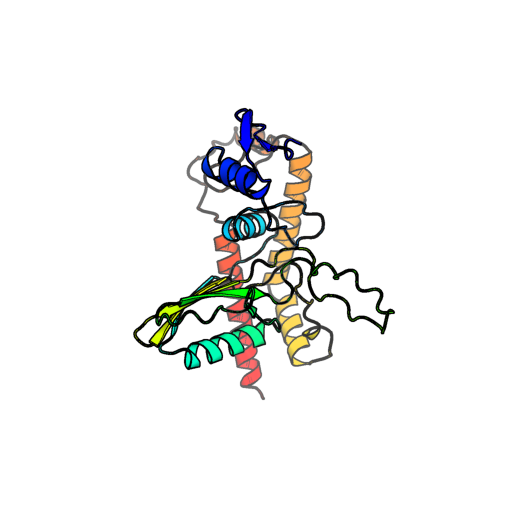 2098 O O . MET A 1 261 ? -24.441 14.930 11.260 1.00 61.78 261 MET A O 1
ATOM 2102 N N . LYS A 1 262 ? -23.498 16.938 11.671 1.00 67.81 262 LYS A N 1
ATOM 2103 C CA . LYS A 1 262 ? -24.022 17.060 13.031 1.00 67.81 262 LYS A CA 1
ATOM 2104 C C . LYS A 1 262 ? -25.537 17.277 13.034 1.00 67.81 262 LYS A C 1
ATOM 2106 O O . LYS A 1 262 ? -26.217 16.585 13.777 1.00 67.81 262 LYS A O 1
ATOM 2111 N N . GLU A 1 263 ? -26.079 18.141 12.173 1.00 63.78 263 GLU A N 1
ATOM 2112 C CA . GLU A 1 263 ? -27.541 18.294 12.032 1.00 63.78 263 GLU A CA 1
ATOM 2113 C C . GLU A 1 263 ? -28.228 16.980 11.620 1.00 63.78 263 GLU A C 1
ATOM 2115 O O . GLU A 1 263 ? -29.278 16.631 12.159 1.00 63.78 263 GLU A O 1
ATOM 2120 N N . VAL A 1 264 ? -27.624 16.219 10.700 1.00 59.91 264 VAL A N 1
ATOM 2121 C CA . VAL A 1 264 ? -28.120 14.891 10.305 1.00 59.91 264 VAL A CA 1
ATOM 2122 C C . VAL A 1 264 ? -28.064 13.919 11.485 1.00 59.91 264 VAL A C 1
ATOM 2124 O O . VAL A 1 264 ? -29.023 13.181 11.703 1.00 59.91 264 VAL A O 1
ATOM 2127 N N . GLN A 1 265 ? -26.978 13.919 12.262 1.00 65.12 265 GLN A N 1
ATOM 2128 C CA . GLN A 1 265 ? -26.845 13.069 13.444 1.00 65.12 265 GLN A CA 1
ATOM 2129 C C . GLN A 1 265 ? -27.882 13.425 14.519 1.00 65.12 265 GLN A C 1
ATOM 2131 O O . GLN A 1 265 ? -28.581 12.531 14.990 1.00 65.12 265 GLN A O 1
ATOM 2136 N N . ASP A 1 266 ? -28.047 14.708 14.838 1.00 69.44 266 ASP A N 1
ATOM 2137 C CA . ASP A 1 266 ? -29.053 15.196 15.787 1.00 69.44 266 ASP A CA 1
ATOM 2138 C C . ASP A 1 266 ? -30.475 14.820 15.306 1.00 69.44 266 ASP A C 1
ATOM 2140 O O . ASP A 1 266 ? -31.323 14.387 16.089 1.00 69.44 266 ASP A O 1
ATOM 2144 N N . GLY A 1 267 ? -30.740 14.906 13.995 1.00 65.50 267 GLY A N 1
ATOM 2145 C CA . GLY A 1 267 ? -31.993 14.454 13.380 1.00 65.50 267 GLY A CA 1
ATOM 2146 C C . GLY A 1 267 ? -32.235 12.944 13.513 1.00 65.50 267 GLY A C 1
ATOM 2147 O O . GLY A 1 267 ? -33.353 12.521 13.811 1.00 65.50 267 GLY A O 1
ATOM 2148 N N . LEU A 1 268 ? -31.194 12.125 13.337 1.00 63.62 268 LEU A N 1
ATOM 2149 C CA . LEU A 1 268 ? -31.257 10.671 13.523 1.00 63.62 268 LEU A CA 1
ATOM 2150 C C . LEU A 1 268 ? -31.468 10.279 14.990 1.00 63.62 268 LEU A C 1
ATOM 2152 O O . LEU A 1 268 ? -32.231 9.353 15.263 1.00 63.62 268 LEU A O 1
ATOM 2156 N N . GLU A 1 269 ? -30.829 10.979 15.928 1.00 71.38 269 GLU A N 1
ATOM 2157 C CA . GLU A 1 269 ? -31.002 10.756 17.367 1.00 71.38 269 GLU A CA 1
ATOM 2158 C C . GLU A 1 269 ? -32.430 11.096 17.817 1.00 71.38 269 GLU A C 1
ATOM 2160 O O . GLU A 1 269 ? -33.037 10.324 18.559 1.00 71.38 269 GLU A O 1
ATOM 2165 N N . ASN A 1 270 ? -33.022 12.181 17.305 1.00 68.81 270 ASN A N 1
ATOM 2166 C CA . ASN A 1 270 ? -34.430 12.504 17.560 1.00 68.81 270 ASN A CA 1
ATOM 2167 C C . ASN A 1 270 ? -35.377 11.417 17.021 1.00 68.81 270 ASN A C 1
ATOM 2169 O O . ASN A 1 270 ? -36.287 10.986 17.726 1.00 68.81 270 ASN A O 1
ATOM 2173 N N . LEU A 1 271 ? -35.120 10.895 15.815 1.00 62.84 271 LEU A N 1
ATOM 2174 C CA . LEU A 1 271 ? -35.905 9.793 15.242 1.00 62.84 271 LEU A CA 1
ATOM 2175 C C . LEU A 1 271 ? -35.795 8.485 16.038 1.00 62.84 271 LEU A C 1
ATOM 2177 O O . LEU A 1 271 ? -36.739 7.698 16.028 1.00 62.84 271 LEU A O 1
ATOM 2181 N N . ALA A 1 272 ? -34.663 8.239 16.700 1.00 64.19 272 ALA A N 1
ATOM 2182 C CA . ALA A 1 272 ? -34.464 7.063 17.542 1.00 64.19 272 ALA A CA 1
ATOM 2183 C C . ALA A 1 272 ? -35.144 7.178 18.919 1.00 64.19 272 ALA A C 1
ATOM 2185 O O . ALA A 1 272 ? -35.400 6.153 19.542 1.00 64.19 272 ALA A O 1
ATOM 2186 N N . ASN A 1 273 ? -35.430 8.398 19.387 1.00 65.62 273 ASN A N 1
ATOM 2187 C CA . ASN A 1 273 ? -36.085 8.651 20.675 1.00 65.62 273 ASN A CA 1
ATOM 2188 C C . ASN A 1 273 ? -37.622 8.756 20.573 1.00 65.62 273 ASN A C 1
ATOM 2190 O O . ASN A 1 273 ? -38.300 8.603 21.587 1.00 65.62 273 ASN A O 1
ATOM 2194 N N . ASP A 1 274 ? -38.166 8.984 19.373 1.00 59.34 274 ASP A N 1
ATOM 2195 C CA . ASP A 1 274 ? -39.611 9.101 19.100 1.00 59.34 274 ASP A CA 1
ATOM 2196 C C . ASP A 1 274 ? -40.284 7.772 18.661 1.00 59.34 274 ASP A C 1
ATOM 2198 O O . ASP A 1 274 ? -41.433 7.779 18.206 1.00 59.34 274 ASP A O 1
ATOM 2202 N N . GLY A 1 275 ? -39.596 6.625 18.782 1.00 45.38 275 GLY A N 1
ATOM 2203 C CA . GLY A 1 275 ? -40.106 5.278 18.458 1.00 45.38 275 GLY A CA 1
ATOM 2204 C C . GLY A 1 275 ? -39.896 4.269 19.579 1.00 45.38 275 GLY A C 1
ATOM 2205 O O . GLY A 1 275 ? -40.761 3.373 19.710 1.00 45.38 275 GLY A O 1
#

Organism: Dracunculus medinensis (NCBI:txid318479)

Foldseek 3Di:
DDQDWDAAPVPRDTHNDPVRSVVCCCPPVVDADFAAAALDPPGGDGHRDLVVNQVVCVVPVVDDWDKDKDKAQAVVRVVVVQVVLCVVQVWHWDWDPDPPPDVDQKDKTKTATQQAAADDDDDPDPDDCPPDDDRSHSHHGWSWMWIWIGHNSRMIIIIIGRDTPNPRDPPCVCVDPDVVSVVLVVLCVPDVNVVVVVVVVVVVVVVVVLVVPADWDADPPARDTDRPVVVVVCVVPDDPPPPPDPPNVVVVVVVSVVVVVVVSVVVVVVVVVVD

pLDDT: mean 72.26, std 20.9, range [33.94, 97.12]

Radius of gyration: 25.64 Å; chains: 1; bounding box: 66×78×52 Å

InterPro domains:
  IPR013087 Zinc finger C2H2-type [PS00028] (7-29)
  IPR013087 Zinc finger C2H2-type [PS50157] (6-34)
  IPR013087 Zinc finger C2H2-type [SM00355] (6-29)
  IPR013087 Zinc finger C2H2-type [SM00355] (36-60)
  IPR052797 Regulatory Factors in Gene Expression and Cell Death [PTHR33936] (1-190)